Protein AF-A0A6P6Y436-F1 (afdb_monomer_lite)

Organism: Dermatophagoides pteronyssinus (NCBI:txid6956)

Secondary structure (DSSP, 8-state):
-----S---S-SS-HHHHHHHHHHHHHHS-STTS--GGGT----EEEEEEEETTEEEEEEEEEE-EEE--TTS---TT---EEEHHHHHHHHHHHHHHHHHHHHHHHHSS-TTHIIIIITT-EEEEEESSPPTTSS-S-------S--S-PPPPPBPP-SSS---SBPHHHHHHHHHHH-SS-HHHHHHH-S----SEEEEES--STTGGG-HHHHHHHHHHHHSTTS-THHHHHHHHHHHHHHT-EEEPPP-

InterPro domains:
  IPR002466 Adenosine deaminase/editase [PF02137] (61-158)
  IPR002466 Adenosine deaminase/editase [PS50141] (61-253)

Structure (mmCIF, N/CA/C/O backbone):
data_AF-A0A6P6Y436-F1
#
_entry.id   AF-A0A6P6Y436-F1
#
loop_
_atom_site.group_PDB
_atom_site.id
_atom_site.type_symbol
_atom_site.label_atom_id
_atom_site.label_alt_id
_atom_site.label_comp_id
_atom_site.label_asym_id
_atom_site.label_entity_id
_atom_site.label_seq_id
_atom_site.pdbx_PDB_ins_code
_ato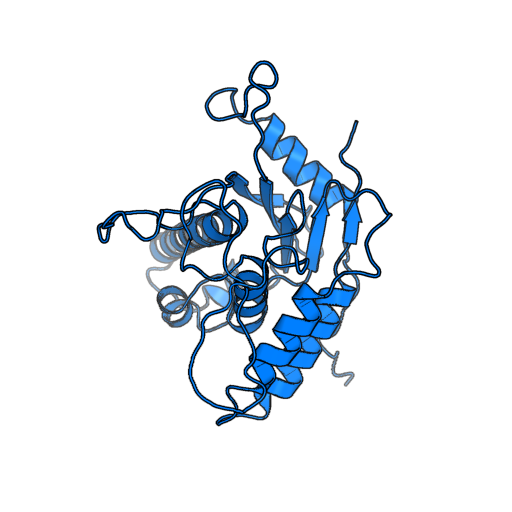m_site.Cartn_x
_atom_site.Cartn_y
_atom_site.Cartn_z
_atom_site.occupancy
_atom_site.B_iso_or_equiv
_atom_site.auth_seq_id
_atom_site.auth_comp_id
_atom_site.auth_asym_id
_atom_site.auth_atom_id
_atom_site.pdbx_PDB_model_num
ATOM 1 N N . MET A 1 1 ? -36.181 -1.340 5.877 1.00 31.38 1 MET A N 1
ATOM 2 C CA . MET A 1 1 ? -34.799 -1.101 6.335 1.00 31.38 1 MET A CA 1
ATOM 3 C C . MET A 1 1 ? -33.934 -1.317 5.116 1.00 31.38 1 MET A C 1
ATOM 5 O O . MET A 1 1 ? -34.008 -2.391 4.542 1.00 31.38 1 MET A O 1
ATOM 9 N N . VAL A 1 2 ? -33.319 -0.254 4.604 1.00 28.66 2 VAL A N 1
ATOM 10 C CA . VAL A 1 2 ? -32.557 -0.314 3.352 1.00 28.66 2 VAL A CA 1
ATOM 11 C C . VAL A 1 2 ? -31.197 -0.909 3.689 1.00 28.66 2 VAL A C 1
ATOM 13 O O . VAL A 1 2 ? -30.383 -0.253 4.335 1.00 28.66 2 VAL A O 1
ATOM 16 N N . ASP A 1 3 ? -31.000 -2.167 3.310 1.00 26.86 3 ASP A N 1
ATOM 17 C CA . ASP A 1 3 ? -29.687 -2.798 3.282 1.00 26.86 3 ASP A CA 1
ATOM 18 C C . ASP A 1 3 ? -28.845 -2.067 2.228 1.00 26.86 3 ASP A C 1
ATOM 20 O O . ASP A 1 3 ? -29.067 -2.202 1.025 1.00 26.86 3 ASP A O 1
ATOM 24 N N . ASN A 1 4 ? -27.918 -1.223 2.684 1.00 31.09 4 ASN A N 1
ATOM 25 C CA . ASN A 1 4 ? -26.936 -0.584 1.817 1.00 31.09 4 ASN A CA 1
ATOM 26 C C . ASN A 1 4 ? -25.892 -1.630 1.400 1.00 31.09 4 ASN A C 1
ATOM 28 O O . ASN A 1 4 ? -25.042 -2.033 2.194 1.00 31.09 4 ASN A O 1
ATOM 32 N N . ASP A 1 5 ? -25.987 -2.057 0.145 1.00 31.67 5 ASP A N 1
ATOM 33 C CA . ASP A 1 5 ? -24.991 -2.839 -0.587 1.00 31.67 5 ASP A CA 1
ATOM 34 C C . ASP A 1 5 ? -23.599 -2.157 -0.506 1.00 31.67 5 ASP A C 1
ATOM 36 O O . ASP A 1 5 ? -23.511 -0.950 -0.756 1.00 31.67 5 ASP A O 1
ATOM 40 N N . PRO A 1 6 ? -22.485 -2.848 -0.175 1.00 38.50 6 PRO A N 1
ATOM 41 C CA . PRO A 1 6 ? -21.158 -2.229 -0.039 1.00 38.50 6 PRO A CA 1
ATOM 42 C C . PRO A 1 6 ? -20.518 -1.777 -1.366 1.00 38.50 6 PRO A C 1
ATOM 44 O O . PRO A 1 6 ? -19.326 -1.471 -1.404 1.00 38.50 6 PRO A O 1
ATOM 47 N N . THR A 1 7 ? -21.267 -1.752 -2.469 1.00 39.78 7 THR A N 1
ATOM 48 C CA . THR A 1 7 ? -20.797 -1.422 -3.820 1.00 39.78 7 THR A CA 1
ATOM 49 C C . THR A 1 7 ? -20.715 0.082 -4.088 1.00 39.78 7 THR A C 1
ATOM 51 O O . THR A 1 7 ? -21.029 0.515 -5.201 1.00 39.78 7 THR A O 1
ATOM 54 N N . ASP A 1 8 ? -20.304 0.894 -3.110 1.00 42.44 8 ASP A N 1
ATOM 55 C CA . ASP A 1 8 ? -20.006 2.309 -3.363 1.00 42.44 8 ASP A CA 1
ATOM 56 C C . ASP A 1 8 ? -18.729 2.388 -4.220 1.00 42.44 8 ASP A C 1
ATOM 58 O O . ASP A 1 8 ? -17.598 2.412 -3.737 1.00 42.44 8 ASP A O 1
ATOM 62 N N . ASN A 1 9 ? -18.937 2.261 -5.531 1.00 49.97 9 ASN A N 1
ATOM 63 C CA . ASN A 1 9 ? -17.924 2.180 -6.579 1.00 49.97 9 ASN A CA 1
ATOM 64 C C . ASN A 1 9 ? -17.333 3.552 -6.927 1.00 49.97 9 ASN A C 1
ATOM 66 O O . ASN A 1 9 ? -16.450 3.618 -7.790 1.00 49.97 9 ASN A O 1
ATOM 70 N N . ASP A 1 10 ? -17.797 4.628 -6.289 1.00 55.62 10 ASP A N 1
ATOM 71 C CA . ASP A 1 10 ? -17.311 5.969 -6.566 1.00 55.62 10 ASP A CA 1
ATOM 72 C C . ASP A 1 10 ? -16.208 6.355 -5.582 1.00 55.62 10 ASP A C 1
ATOM 74 O O . ASP A 1 10 ? -16.367 6.337 -4.359 1.00 55.62 10 ASP A O 1
ATOM 78 N N . LEU A 1 11 ? -15.034 6.674 -6.129 1.00 60.38 11 LEU A N 1
ATOM 79 C CA . LEU A 1 11 ? -13.936 7.191 -5.328 1.00 60.38 11 LEU A CA 1
ATOM 80 C C . LEU A 1 11 ? -14.400 8.544 -4.779 1.00 60.38 11 LEU A C 1
ATOM 82 O O . LEU A 1 11 ? -14.438 9.529 -5.507 1.00 60.38 11 LEU A O 1
ATOM 86 N N . ARG A 1 12 ? -14.726 8.601 -3.484 1.00 68.69 12 ARG A N 1
ATOM 87 C CA . ARG A 1 12 ? -15.194 9.825 -2.798 1.00 68.69 12 ARG A CA 1
ATOM 88 C C . ARG A 1 12 ? -14.156 10.962 -2.759 1.00 68.69 12 ARG A C 1
ATOM 90 O O . ARG A 1 12 ? -14.383 11.982 -2.118 1.00 68.69 12 ARG A O 1
ATOM 97 N N . ILE A 1 13 ? -12.992 10.764 -3.375 1.00 72.31 13 ILE A N 1
ATOM 98 C CA . ILE A 1 13 ? -11.843 11.668 -3.378 1.00 72.31 13 ILE A CA 1
ATOM 99 C C . ILE A 1 13 ? -11.347 11.786 -4.810 1.00 72.31 13 ILE A C 1
ATOM 101 O O . ILE A 1 13 ? -11.237 10.787 -5.505 1.00 72.31 13 ILE A O 1
ATOM 105 N N . ASP A 1 14 ? -11.007 12.987 -5.253 1.00 75.31 14 ASP A N 1
ATOM 106 C CA . ASP A 1 14 ? -10.423 13.171 -6.579 1.00 75.31 14 ASP A CA 1
ATOM 107 C C . ASP A 1 14 ? -9.109 12.355 -6.714 1.00 75.31 14 ASP A C 1
ATOM 109 O O . ASP A 1 14 ? -8.202 12.505 -5.884 1.00 75.31 14 ASP A O 1
ATOM 113 N N . PRO A 1 15 ? -8.966 11.493 -7.741 1.00 77.88 15 PRO A N 1
ATOM 114 C CA . PRO A 1 15 ? -7.719 10.787 -8.038 1.00 77.88 15 PRO A CA 1
ATOM 115 C C . PRO A 1 15 ? -6.487 11.696 -8.096 1.00 77.88 15 PRO A C 1
ATOM 117 O O . PRO A 1 15 ? -5.408 11.284 -7.666 1.00 77.88 15 PRO A O 1
ATOM 120 N N . ASN A 1 16 ? -6.636 12.930 -8.587 1.00 74.81 16 ASN A N 1
ATOM 121 C CA . ASN A 1 16 ? -5.550 13.906 -8.664 1.00 74.81 16 ASN A CA 1
ATOM 122 C C . ASN A 1 16 ? -5.067 14.306 -7.269 1.00 74.81 16 ASN A C 1
ATOM 124 O O . ASN A 1 16 ? -3.867 14.438 -7.050 1.00 74.81 16 ASN A O 1
ATOM 128 N N . VAL A 1 17 ? -5.971 14.411 -6.290 1.00 82.19 17 VAL A N 1
ATOM 129 C CA . VAL A 1 17 ? -5.600 14.682 -4.893 1.00 82.19 17 VAL A CA 1
ATOM 130 C C . VAL A 1 17 ? -4.769 13.531 -4.326 1.00 82.19 17 VAL A C 1
ATOM 132 O O . VAL A 1 17 ? -3.756 13.770 -3.672 1.00 82.19 17 VAL A O 1
ATOM 135 N N . ILE A 1 18 ? -5.148 12.280 -4.607 1.00 83.62 18 ILE A N 1
ATOM 136 C CA . ILE A 1 18 ? -4.378 11.093 -4.196 1.00 83.62 18 ILE A CA 1
ATOM 137 C C . ILE A 1 18 ? -2.968 11.126 -4.801 1.00 83.62 18 ILE A C 1
ATOM 139 O O . ILE A 1 18 ? -1.981 10.915 -4.093 1.00 83.62 18 ILE A O 1
ATOM 143 N N . ALA A 1 19 ? -2.876 11.415 -6.099 1.00 82.00 19 ALA A N 1
ATOM 144 C CA . ALA A 1 19 ? -1.617 11.476 -6.828 1.00 82.00 19 ALA A CA 1
ATOM 145 C C . ALA A 1 19 ? -0.700 12.576 -6.289 1.00 82.00 19 ALA A C 1
ATOM 147 O O . ALA A 1 19 ? 0.438 12.291 -5.910 1.00 82.00 19 ALA A O 1
ATOM 148 N N . SER A 1 20 ? -1.213 13.805 -6.183 1.00 82.31 20 SER A N 1
ATOM 149 C CA . SER A 1 20 ? -0.481 14.957 -5.656 1.00 82.31 20 SER A CA 1
ATOM 150 C C . SER A 1 20 ? 0.006 14.697 -4.237 1.00 82.31 20 SER A C 1
ATOM 152 O O . SER A 1 20 ? 1.183 14.890 -3.959 1.00 82.31 20 SER A O 1
ATOM 154 N N . LEU A 1 21 ? -0.822 14.122 -3.356 1.00 90.56 21 LEU A N 1
ATOM 155 C CA . LEU A 1 21 ? -0.388 13.743 -2.008 1.00 90.56 21 LEU A CA 1
ATOM 156 C C . LEU A 1 21 ? 0.811 12.785 -2.016 1.00 90.56 21 LEU A C 1
ATOM 158 O O . LEU A 1 21 ? 1.731 12.941 -1.203 1.00 90.56 21 LEU A O 1
ATOM 162 N N . CYS A 1 22 ? 0.818 11.793 -2.909 1.00 91.25 22 CYS A N 1
ATOM 163 C CA . CYS A 1 22 ? 1.930 10.857 -3.047 1.00 91.25 22 CYS A CA 1
ATOM 164 C C . CYS A 1 22 ? 3.186 11.521 -3.630 1.00 91.25 22 CYS A C 1
ATOM 166 O O . CYS A 1 22 ? 4.273 11.321 -3.079 1.00 91.25 22 CYS A O 1
ATOM 168 N N . TYR A 1 23 ? 3.053 12.326 -4.688 1.00 88.38 23 TYR A N 1
ATOM 169 C CA . TYR A 1 23 ? 4.175 13.052 -5.289 1.00 88.38 23 TYR A CA 1
ATOM 170 C C . TYR A 1 23 ? 4.764 14.092 -4.333 1.00 88.38 23 TYR A C 1
ATOM 172 O O . TYR A 1 23 ? 5.976 14.119 -4.140 1.00 88.38 23 TYR A O 1
ATOM 180 N N . ASP A 1 24 ? 3.934 14.867 -3.642 1.00 91.75 24 ASP A N 1
ATOM 181 C CA . ASP A 1 24 ? 4.374 15.848 -2.652 1.00 91.75 24 ASP A CA 1
ATOM 182 C C . ASP A 1 24 ? 5.088 15.173 -1.480 1.00 91.75 24 ASP A C 1
ATOM 184 O O . ASP A 1 24 ? 6.139 15.632 -1.027 1.00 91.75 24 ASP A O 1
ATOM 188 N N . SER A 1 25 ? 4.554 14.043 -1.001 1.00 94.38 25 SER A N 1
ATOM 189 C CA . SER A 1 25 ? 5.205 13.250 0.048 1.00 94.38 25 SER A CA 1
ATOM 190 C C . SER A 1 25 ? 6.562 12.731 -0.407 1.00 94.38 25 SER A C 1
ATOM 192 O O . SER A 1 25 ? 7.519 12.789 0.362 1.00 94.38 25 SER A O 1
ATOM 194 N N . TYR A 1 26 ? 6.674 12.287 -1.660 1.00 92.31 26 TYR A N 1
ATOM 195 C CA . TYR A 1 26 ? 7.946 11.884 -2.248 1.00 92.31 26 TYR A CA 1
ATOM 196 C C . TYR A 1 26 ? 8.917 13.063 -2.380 1.00 92.31 26 TYR A C 1
ATOM 198 O O . TYR A 1 26 ? 10.094 12.944 -2.035 1.00 92.31 26 TYR A O 1
ATOM 206 N N . ASN A 1 27 ? 8.439 14.222 -2.827 1.00 89.81 27 ASN A N 1
ATOM 207 C CA . ASN A 1 27 ? 9.246 15.421 -3.036 1.00 89.81 27 ASN A CA 1
ATOM 208 C C . ASN A 1 27 ? 9.815 15.975 -1.727 1.00 89.81 27 ASN A C 1
ATOM 210 O O . ASN A 1 27 ? 10.980 16.370 -1.714 1.00 89.81 27 ASN A O 1
ATOM 214 N N . ARG A 1 28 ? 9.069 15.874 -0.620 1.00 92.00 28 ARG A N 1
ATOM 215 C CA . ARG A 1 28 ? 9.540 16.225 0.731 1.00 92.00 28 ARG A CA 1
ATOM 216 C C . ARG A 1 28 ? 10.676 15.341 1.258 1.00 92.00 28 ARG A C 1
ATOM 218 O O . ARG A 1 28 ? 11.389 15.765 2.163 1.00 92.00 28 ARG A O 1
ATOM 225 N N . LEU A 1 29 ? 10.870 14.132 0.720 1.00 88.56 29 LEU A N 1
ATOM 226 C CA . LEU A 1 29 ? 11.997 13.280 1.115 1.00 88.56 29 LEU A CA 1
ATOM 227 C C . LEU A 1 29 ? 13.334 13.898 0.681 1.00 88.56 29 LEU A C 1
ATOM 229 O O . LEU A 1 29 ? 13.434 14.540 -0.369 1.00 88.56 29 LEU A O 1
ATOM 233 N N . GLY A 1 30 ? 14.385 13.642 1.462 1.00 83.31 30 GLY A N 1
ATOM 234 C CA . GLY A 1 30 ? 15.749 14.052 1.130 1.00 83.31 30 GLY A CA 1
ATOM 235 C C . GLY A 1 30 ? 16.236 13.509 -0.222 1.00 83.31 30 GLY A C 1
ATOM 236 O O . GLY A 1 30 ? 15.631 12.627 -0.832 1.00 83.31 30 GLY A O 1
ATOM 237 N N . LYS A 1 31 ? 17.362 14.043 -0.707 1.00 76.75 31 LYS A N 1
ATOM 238 C CA . LYS A 1 31 ? 17.942 13.650 -2.006 1.00 76.75 31 LYS A CA 1
ATOM 239 C C . LYS A 1 31 ? 18.527 12.230 -2.006 1.00 76.75 31 LYS A C 1
ATOM 241 O O . LYS A 1 31 ? 18.663 11.629 -3.068 1.00 76.75 31 LYS A O 1
ATOM 246 N N . SER A 1 32 ? 18.873 11.694 -0.837 1.00 74.06 32 SER A N 1
ATOM 247 C CA . SER A 1 32 ? 19.453 10.357 -0.696 1.00 74.06 32 SER A CA 1
ATOM 248 C C . SER A 1 32 ? 18.463 9.277 -1.137 1.00 74.06 32 SER A C 1
ATOM 250 O O . SER A 1 32 ? 17.369 9.174 -0.591 1.00 74.06 32 SER A O 1
ATOM 252 N N . GLY A 1 33 ? 18.851 8.467 -2.125 1.00 67.19 33 GLY A N 1
ATOM 253 C CA . GLY A 1 33 ? 18.025 7.372 -2.648 1.00 67.19 33 GLY A CA 1
ATOM 254 C C . GLY A 1 33 ? 17.016 7.770 -3.733 1.00 67.19 33 GLY A C 1
ATOM 255 O O . GLY A 1 33 ? 16.298 6.902 -4.226 1.00 67.19 33 GLY A O 1
ATOM 256 N N . LYS A 1 34 ? 16.967 9.047 -4.144 1.00 84.88 34 LYS A N 1
ATOM 257 C CA . LYS A 1 34 ? 16.219 9.474 -5.338 1.00 84.88 34 LYS A CA 1
ATOM 258 C C . LYS A 1 34 ? 17.041 9.208 -6.607 1.00 84.88 34 LYS A C 1
ATOM 260 O O . LYS A 1 34 ? 18.267 9.325 -6.554 1.00 84.88 34 LYS A O 1
ATOM 265 N N . PRO A 1 35 ? 16.398 8.863 -7.737 1.00 83.94 35 PRO A N 1
ATOM 266 C CA . PRO A 1 35 ? 17.108 8.644 -8.989 1.00 83.94 35 PRO A CA 1
ATOM 267 C C . PRO A 1 35 ? 17.818 9.925 -9.431 1.00 83.94 35 PRO A C 1
ATOM 269 O O . PRO A 1 35 ? 17.277 11.023 -9.295 1.00 83.94 35 PRO A O 1
ATOM 272 N N . ASN A 1 36 ? 19.026 9.787 -9.969 1.00 82.75 36 ASN A N 1
ATOM 273 C CA . ASN A 1 36 ? 19.779 10.889 -10.545 1.00 82.75 36 ASN A CA 1
ATOM 274 C C . ASN A 1 36 ? 19.369 11.122 -12.014 1.00 82.75 36 ASN A C 1
ATOM 276 O O . ASN A 1 36 ? 19.726 10.310 -12.877 1.00 82.75 36 ASN A O 1
ATOM 280 N N . PRO A 1 37 ? 18.725 12.260 -12.346 1.00 79.50 37 PRO A N 1
ATOM 281 C CA . PRO A 1 37 ? 18.305 12.544 -13.718 1.00 79.50 37 PRO A CA 1
ATOM 282 C C . PRO A 1 37 ? 19.485 12.627 -14.694 1.00 79.50 37 PRO A C 1
ATOM 284 O O . PRO A 1 37 ? 19.372 12.215 -15.843 1.00 79.50 37 PRO A O 1
ATOM 287 N N . ARG A 1 38 ? 20.663 13.074 -14.229 1.00 83.94 38 ARG A N 1
ATOM 288 C CA . ARG A 1 38 ? 21.879 13.165 -15.061 1.00 83.94 38 ARG A CA 1
ATOM 289 C C . ARG A 1 38 ? 22.425 11.797 -15.467 1.00 83.94 38 ARG A C 1
ATOM 291 O O . ARG A 1 38 ? 23.184 11.710 -16.423 1.00 83.94 38 ARG A O 1
ATOM 298 N N . LYS A 1 39 ? 22.065 10.740 -14.733 1.00 84.38 39 LYS A N 1
ATOM 299 C CA . LYS A 1 39 ? 22.431 9.349 -15.036 1.00 84.38 39 LYS A CA 1
ATOM 300 C C . LYS A 1 39 ? 21.304 8.584 -15.733 1.00 84.38 39 LYS A C 1
ATOM 302 O O . LYS A 1 39 ? 21.425 7.376 -15.917 1.00 84.38 39 LYS A O 1
ATOM 307 N N . ASN A 1 40 ? 20.222 9.274 -16.110 1.00 80.00 40 ASN A N 1
ATOM 308 C CA . ASN A 1 40 ? 19.017 8.669 -16.674 1.00 80.00 40 ASN A CA 1
ATOM 309 C C . ASN A 1 40 ? 18.451 7.540 -15.786 1.00 80.00 40 ASN A C 1
ATOM 311 O O . ASN A 1 40 ? 17.982 6.503 -16.260 1.00 80.00 40 ASN A O 1
ATOM 315 N N . GLU A 1 41 ? 18.568 7.716 -14.468 1.00 83.94 41 GLU A N 1
ATOM 316 C CA . GLU A 1 41 ? 17.979 6.810 -13.493 1.00 83.94 41 GLU A CA 1
ATOM 317 C C . GLU A 1 41 ? 16.491 7.124 -13.344 1.00 83.94 41 GLU A C 1
ATOM 319 O O . GLU A 1 41 ? 16.064 8.274 -13.434 1.00 83.94 41 GLU A O 1
ATOM 324 N N . TYR A 1 42 ? 15.698 6.096 -13.067 1.00 84.06 42 TYR A N 1
ATOM 325 C CA . TYR A 1 42 ? 14.271 6.233 -12.823 1.00 84.06 42 TYR A CA 1
ATOM 326 C C . TYR A 1 42 ? 13.844 5.299 -11.696 1.00 84.06 42 TYR A C 1
ATOM 328 O O . TYR A 1 42 ? 14.492 4.288 -11.407 1.00 84.06 42 TYR A O 1
ATOM 336 N N . THR A 1 43 ? 12.723 5.630 -11.067 1.00 89.38 43 THR A N 1
ATOM 337 C CA . THR A 1 43 ? 12.085 4.773 -10.075 1.00 89.38 43 THR A CA 1
ATOM 338 C C . THR A 1 43 ? 10.575 4.797 -10.251 1.00 89.38 43 THR A C 1
ATOM 340 O O . THR A 1 43 ? 10.034 5.626 -10.976 1.00 89.38 43 THR A O 1
ATOM 343 N N . VAL A 1 44 ? 9.906 3.870 -9.583 1.00 89.69 44 VAL A N 1
ATOM 344 C CA . VAL A 1 44 ? 8.450 3.837 -9.467 1.00 89.69 44 VAL A CA 1
ATOM 345 C C . VAL A 1 44 ? 8.098 4.220 -8.055 1.00 89.69 44 VAL A C 1
ATOM 347 O O . VAL A 1 44 ? 8.777 3.776 -7.134 1.00 89.69 44 VAL A O 1
ATOM 350 N N . ILE A 1 45 ? 7.041 5.002 -7.888 1.00 91.62 45 ILE A N 1
ATOM 351 C CA . ILE A 1 45 ? 6.475 5.331 -6.587 1.00 91.62 45 ILE A CA 1
ATOM 352 C C . ILE A 1 45 ? 5.223 4.483 -6.404 1.00 91.62 45 ILE A C 1
ATOM 354 O O . ILE A 1 45 ? 4.378 4.417 -7.295 1.00 91.62 45 ILE A O 1
ATOM 358 N N . ALA A 1 46 ? 5.094 3.851 -5.244 1.00 95.62 46 ALA A N 1
ATOM 359 C CA . ALA A 1 46 ? 3.836 3.285 -4.788 1.00 95.62 46 ALA A CA 1
ATOM 360 C C . ALA A 1 46 ? 3.474 3.929 -3.451 1.00 95.62 46 ALA A C 1
ATOM 362 O O . ALA A 1 46 ? 4.330 4.057 -2.570 1.00 95.62 46 ALA A O 1
ATOM 363 N N . GLY A 1 47 ? 2.218 4.340 -3.313 1.00 97.25 47 GLY A N 1
ATOM 364 C CA . GLY A 1 47 ? 1.684 4.990 -2.124 1.00 97.25 47 GLY A CA 1
ATOM 365 C C . GLY A 1 47 ? 0.400 4.320 -1.658 1.00 97.25 47 GLY A C 1
ATOM 366 O O . GLY A 1 47 ? -0.378 3.823 -2.469 1.00 97.25 47 GLY A O 1
ATOM 367 N N . LEU A 1 48 ? 0.174 4.296 -0.349 1.00 97.69 48 LEU A N 1
ATOM 368 C CA . LEU A 1 48 ? -1.102 3.900 0.233 1.00 97.69 48 LEU A CA 1
ATOM 369 C C . LEU A 1 48 ? -1.692 5.119 0.929 1.00 97.69 48 LEU A C 1
ATOM 371 O O . LEU A 1 48 ? -1.101 5.634 1.881 1.00 97.69 48 LEU A O 1
ATOM 375 N N . VAL A 1 49 ? -2.831 5.585 0.429 1.00 95.81 49 VAL A N 1
ATOM 376 C CA . VAL A 1 49 ? -3.534 6.747 0.970 1.00 95.81 49 VAL A CA 1
ATOM 377 C C . VAL A 1 49 ? -4.725 6.271 1.773 1.00 95.81 49 VAL A C 1
ATOM 379 O O . VAL A 1 49 ? -5.590 5.572 1.254 1.00 95.81 49 VAL A O 1
ATOM 382 N N . GLU A 1 50 ? -4.751 6.637 3.046 1.00 95.25 50 GLU A N 1
ATOM 383 C CA . GLU A 1 50 ? -5.885 6.409 3.925 1.00 95.25 50 GLU A CA 1
ATOM 384 C C . GLU A 1 50 ? -6.850 7.589 3.848 1.00 95.25 50 GLU A C 1
ATOM 386 O O . GLU A 1 50 ? -6.424 8.745 3.864 1.00 95.25 50 GLU A O 1
ATOM 391 N N . TYR A 1 51 ? -8.145 7.297 3.837 1.00 91.62 51 TYR A N 1
ATOM 392 C CA . TYR A 1 51 ? -9.193 8.296 3.955 1.00 91.62 51 TYR A CA 1
ATOM 393 C C . TYR A 1 51 ? -10.378 7.809 4.789 1.00 91.62 51 TYR A C 1
ATOM 395 O O . TYR A 1 51 ? -10.565 6.610 5.005 1.00 91.62 51 TYR A O 1
ATOM 403 N N . ARG A 1 52 ? -11.169 8.767 5.282 1.00 90.50 52 ARG A N 1
ATOM 404 C CA . ARG A 1 52 ? -12.401 8.560 6.057 1.00 90.50 52 ARG A CA 1
ATOM 405 C C . ARG A 1 52 ? -13.390 9.675 5.718 1.00 90.50 52 ARG A C 1
ATOM 407 O O . ARG A 1 52 ? -12.969 10.739 5.281 1.00 90.50 52 ARG A O 1
ATOM 414 N N . GLU A 1 53 ? -14.677 9.475 5.989 1.00 79.56 53 GLU A N 1
ATOM 415 C CA . GLU A 1 53 ? -15.743 10.427 5.613 1.00 79.56 53 GLU A CA 1
ATOM 416 C C . GLU A 1 53 ? -15.545 11.863 6.123 1.00 79.56 53 GLU A C 1
ATOM 418 O O . GLU A 1 53 ? -15.990 12.807 5.482 1.00 79.56 53 GLU A O 1
ATOM 423 N N . LYS A 1 54 ? -14.890 12.042 7.276 1.00 80.12 54 LYS A N 1
ATOM 424 C CA . LYS A 1 54 ? -14.761 13.344 7.957 1.00 80.12 54 LYS A CA 1
ATOM 425 C C . LYS A 1 54 ? -13.316 13.812 8.124 1.00 80.12 54 LYS A C 1
ATOM 427 O O . LYS A 1 54 ? -13.052 14.697 8.932 1.00 80.12 54 LYS A O 1
ATOM 432 N N . THR A 1 55 ? -12.364 13.194 7.428 1.00 85.44 55 THR A N 1
ATOM 433 C CA . THR A 1 55 ? -10.938 13.518 7.579 1.00 85.44 55 THR A CA 1
ATOM 434 C C . THR A 1 55 ? -10.278 13.686 6.227 1.00 85.44 55 THR A C 1
ATOM 436 O O . THR A 1 55 ? -10.580 12.935 5.299 1.00 85.44 55 THR A O 1
ATOM 439 N N . SER A 1 56 ? -9.321 14.607 6.136 1.00 89.12 56 SER A N 1
ATOM 440 C CA . SER A 1 56 ? -8.501 14.737 4.937 1.00 89.12 56 SER A CA 1
ATOM 441 C C . SER A 1 56 ? -7.739 13.433 4.641 1.00 89.12 56 SER A C 1
ATOM 443 O O . SER A 1 56 ? -7.296 12.747 5.573 1.00 89.12 56 SER A O 1
ATOM 445 N N . PRO A 1 57 ? -7.593 13.063 3.356 1.00 93.50 57 PRO A N 1
ATOM 446 C CA . PRO A 1 57 ? -6.776 11.924 2.963 1.00 93.50 57 PRO A CA 1
ATOM 447 C C . PRO A 1 57 ? -5.316 12.122 3.378 1.00 93.50 57 PRO A C 1
ATOM 449 O O . PRO A 1 57 ? -4.783 13.230 3.319 1.00 93.50 57 PRO A O 1
ATOM 452 N N . LYS A 1 58 ? -4.650 11.032 3.765 1.00 95.25 58 LYS A N 1
ATOM 453 C CA . LYS A 1 58 ? -3.240 11.047 4.173 1.00 95.25 58 LYS A CA 1
ATOM 454 C C . LYS A 1 58 ? -2.469 9.864 3.606 1.00 95.25 58 LYS A C 1
ATOM 456 O O . LYS A 1 58 ? -2.966 8.741 3.572 1.00 95.25 58 LYS A O 1
ATOM 461 N N . VAL A 1 59 ? -1.221 10.095 3.210 1.00 97.56 59 VAL A N 1
ATOM 462 C CA . VAL A 1 59 ? -0.308 9.016 2.810 1.00 97.56 59 VAL A CA 1
ATOM 463 C C . VAL A 1 59 ? 0.170 8.294 4.071 1.00 97.56 59 VAL A C 1
ATOM 465 O O . VAL A 1 59 ? 0.853 8.897 4.893 1.00 97.56 59 VAL A O 1
ATOM 468 N N . VAL A 1 60 ? -0.186 7.017 4.234 1.00 97.25 60 VAL A N 1
ATOM 469 C CA . VAL A 1 60 ? 0.270 6.193 5.375 1.00 97.25 60 VAL A CA 1
ATOM 470 C C . VAL A 1 60 ? 1.524 5.395 5.049 1.00 97.25 60 VAL A C 1
ATOM 472 O O . VAL A 1 60 ? 2.329 5.109 5.930 1.00 97.25 60 VAL A O 1
ATOM 475 N N . CYS A 1 61 ? 1.719 5.041 3.780 1.00 98.00 61 CYS A N 1
ATOM 476 C CA . CYS A 1 61 ? 2.921 4.359 3.319 1.00 98.00 61 CYS A CA 1
ATOM 477 C C . CYS A 1 61 ? 3.340 4.920 1.964 1.00 98.00 61 CYS A C 1
ATOM 479 O O . CYS A 1 61 ? 2.497 5.160 1.100 1.00 98.00 61 CYS A O 1
ATOM 481 N N . LEU A 1 62 ? 4.646 5.076 1.768 1.00 96.81 62 LEU A N 1
ATOM 482 C CA . LEU A 1 62 ? 5.242 5.506 0.511 1.00 96.81 62 LEU A CA 1
ATOM 483 C C . LEU A 1 62 ? 6.519 4.708 0.276 1.00 96.81 62 LEU A C 1
ATOM 485 O O . LEU A 1 62 ? 7.345 4.567 1.174 1.00 96.81 62 LEU A O 1
ATOM 489 N N . THR A 1 63 ? 6.680 4.170 -0.925 1.00 96.56 63 THR A N 1
ATOM 490 C CA . THR A 1 63 ? 7.835 3.340 -1.276 1.00 96.56 63 THR A CA 1
ATOM 491 C C . THR A 1 63 ? 8.259 3.593 -2.707 1.00 96.56 63 THR A C 1
ATOM 493 O O . THR A 1 63 ? 7.460 4.047 -3.528 1.00 96.56 63 THR A O 1
ATOM 496 N N . THR A 1 64 ? 9.516 3.272 -3.006 1.00 94.19 64 THR A N 1
ATOM 497 C CA . THR A 1 64 ? 10.007 3.274 -4.379 1.00 94.19 64 THR A CA 1
ATOM 498 C C . THR A 1 64 ? 10.771 2.006 -4.709 1.00 94.19 64 THR A C 1
ATOM 500 O O . THR A 1 64 ? 11.301 1.356 -3.809 1.00 94.19 64 THR A O 1
ATOM 503 N N . GLY A 1 65 ? 10.823 1.646 -5.990 1.00 90.88 65 GLY A N 1
ATOM 504 C CA . GLY A 1 65 ? 11.656 0.536 -6.436 1.00 90.88 65 GLY A CA 1
ATOM 505 C C . GLY A 1 65 ? 11.219 -0.117 -7.742 1.00 90.88 65 GLY A C 1
ATOM 506 O O . GLY A 1 65 ? 10.054 -0.074 -8.134 1.00 90.88 65 GLY A O 1
ATOM 507 N N . THR A 1 66 ? 12.185 -0.728 -8.428 1.00 87.69 66 THR A N 1
ATOM 508 C CA . THR A 1 66 ? 12.031 -1.278 -9.790 1.00 87.69 66 THR A CA 1
ATOM 509 C C . THR A 1 66 ? 12.756 -2.606 -10.004 1.00 87.69 66 THR A C 1
ATOM 511 O O . THR A 1 66 ? 12.860 -3.076 -11.137 1.00 87.69 66 THR A O 1
ATOM 514 N N . LYS A 1 67 ? 13.310 -3.209 -8.944 1.00 85.69 67 LYS A N 1
ATOM 515 C CA . LYS A 1 67 ? 14.182 -4.389 -9.046 1.00 85.69 67 LYS A CA 1
ATOM 516 C C . LYS A 1 67 ? 13.638 -5.578 -8.263 1.00 85.69 67 LYS A C 1
ATOM 518 O O . LYS A 1 67 ? 12.966 -5.419 -7.252 1.00 85.69 67 LYS A O 1
ATOM 523 N N . CYS A 1 68 ? 13.972 -6.781 -8.708 1.00 83.25 68 CYS A N 1
ATOM 524 C CA . CYS A 1 68 ? 13.806 -8.010 -7.941 1.00 83.25 68 CYS A CA 1
ATOM 525 C C . CYS A 1 68 ? 15.106 -8.810 -7.985 1.00 83.25 68 CYS A C 1
ATOM 527 O O . CYS A 1 68 ? 15.942 -8.599 -8.864 1.00 83.25 68 CYS A O 1
ATOM 529 N N . PHE A 1 69 ? 15.261 -9.721 -7.031 1.00 80.50 69 PHE A N 1
ATOM 530 C CA . PHE A 1 69 ? 16.402 -10.621 -6.975 1.00 80.50 69 PHE A CA 1
ATOM 531 C C . PHE A 1 69 ? 16.403 -11.573 -8.190 1.00 80.50 69 PHE A C 1
ATOM 533 O O . PHE A 1 69 ? 15.333 -12.100 -8.533 1.00 80.50 69 PHE A O 1
ATOM 540 N N . PRO A 1 70 ? 17.559 -11.815 -8.834 1.00 77.19 70 PRO A N 1
ATOM 541 C CA . PRO A 1 70 ? 17.666 -12.756 -9.950 1.00 77.19 70 PRO A CA 1
ATOM 542 C C . PRO A 1 70 ? 17.424 -14.208 -9.514 1.00 77.19 70 PRO A C 1
ATOM 544 O O . PRO A 1 70 ? 17.601 -14.548 -8.345 1.00 77.19 70 PRO A O 1
ATOM 547 N N . ASN A 1 71 ? 17.051 -15.087 -10.452 1.00 73.38 71 ASN A N 1
ATOM 548 C CA . ASN A 1 71 ? 16.824 -16.509 -10.156 1.00 73.38 71 ASN A CA 1
ATOM 549 C C . ASN A 1 71 ? 18.091 -17.255 -9.708 1.00 73.38 71 ASN A C 1
ATOM 551 O O . ASN A 1 71 ? 17.997 -18.184 -8.912 1.00 73.38 71 ASN A O 1
ATOM 555 N N . ASN A 1 72 ? 19.251 -16.868 -10.238 1.00 74.38 72 ASN A N 1
ATOM 556 C CA . ASN A 1 72 ? 20.495 -17.622 -10.080 1.00 74.38 72 ASN A CA 1
ATOM 557 C C . ASN A 1 72 ? 21.306 -17.201 -8.849 1.00 74.38 72 ASN A C 1
ATOM 559 O O . ASN A 1 72 ? 22.395 -17.721 -8.621 1.00 74.38 72 ASN A O 1
ATOM 563 N N . VAL A 1 73 ? 20.785 -16.267 -8.050 1.00 76.38 73 VAL A N 1
ATOM 564 C CA . VAL A 1 73 ? 21.445 -15.817 -6.826 1.00 76.38 73 VAL A CA 1
ATOM 565 C C . VAL A 1 73 ? 20.717 -16.436 -5.630 1.00 76.38 73 VAL A C 1
ATOM 567 O O . VAL A 1 73 ? 19.523 -16.167 -5.445 1.00 76.38 73 VAL A O 1
ATOM 570 N N . PRO A 1 74 ? 21.392 -17.266 -4.813 1.00 78.38 74 PRO A N 1
ATOM 571 C CA . PRO A 1 74 ? 20.801 -17.770 -3.585 1.00 78.38 74 PRO A CA 1
ATOM 572 C C . PRO A 1 74 ? 20.520 -16.588 -2.658 1.00 78.38 74 PRO A C 1
ATOM 574 O O . PRO A 1 74 ? 21.387 -15.746 -2.433 1.00 78.38 74 PRO A O 1
ATOM 577 N N . TYR A 1 75 ? 19.303 -16.528 -2.130 1.00 78.38 75 TYR A N 1
ATOM 578 C CA . TYR A 1 75 ? 18.904 -15.520 -1.157 1.00 78.38 75 TYR A CA 1
ATOM 579 C C . TYR A 1 75 ? 18.666 -16.175 0.204 1.00 78.38 75 TYR A C 1
ATOM 581 O O . TYR A 1 75 ? 18.219 -17.322 0.298 1.00 78.38 75 TYR A O 1
ATOM 589 N N . ARG A 1 76 ? 18.975 -15.439 1.265 1.00 84.38 76 ARG A N 1
ATOM 590 C CA . ARG A 1 76 ? 18.768 -15.819 2.662 1.00 84.38 76 ARG A CA 1
ATOM 591 C C . ARG A 1 76 ? 17.352 -15.486 3.106 1.00 84.38 76 ARG A C 1
ATOM 593 O O . ARG A 1 76 ? 16.616 -14.763 2.437 1.00 84.38 76 ARG A O 1
ATOM 600 N N . HIS A 1 77 ? 16.962 -16.006 4.265 1.00 79.06 77 HIS A N 1
ATOM 601 C CA . HIS A 1 77 ? 15.647 -15.717 4.832 1.00 79.06 77 HIS A CA 1
ATOM 602 C C . HIS A 1 77 ? 15.433 -14.213 5.087 1.00 79.06 77 HIS A C 1
ATOM 604 O O . HIS A 1 77 ? 14.322 -13.719 4.898 1.00 79.06 77 HIS A O 1
ATOM 610 N N . GLU A 1 78 ? 16.488 -13.484 5.466 1.00 86.00 78 GLU A N 1
ATOM 611 C CA . GLU A 1 78 ? 16.438 -12.035 5.696 1.00 86.00 78 GLU A CA 1
ATOM 612 C C . GLU A 1 78 ? 16.336 -11.173 4.422 1.00 86.00 78 GLU A C 1
ATOM 614 O O . GLU A 1 78 ? 16.002 -9.989 4.514 1.00 86.00 78 GLU A O 1
ATOM 619 N N . ASP A 1 79 ? 16.562 -11.737 3.233 1.00 87.25 79 ASP A N 1
ATOM 620 C CA . ASP A 1 79 ? 16.655 -10.947 2.007 1.00 87.25 79 ASP A CA 1
ATOM 621 C C . ASP A 1 79 ? 15.289 -10.475 1.489 1.00 87.25 79 ASP A C 1
ATOM 623 O O . ASP A 1 79 ? 14.295 -11.211 1.406 1.00 87.25 79 ASP A O 1
ATOM 627 N N . ILE A 1 80 ? 15.245 -9.220 1.034 1.00 87.56 80 ILE A N 1
ATOM 628 C CA . ILE A 1 80 ? 14.087 -8.688 0.317 1.00 87.56 80 ILE A CA 1
ATOM 629 C C . ILE A 1 80 ? 14.204 -9.073 -1.155 1.00 87.56 80 ILE A C 1
ATOM 631 O O . ILE A 1 80 ? 14.852 -8.417 -1.962 1.00 87.56 80 ILE A O 1
ATOM 635 N N . VAL A 1 81 ? 13.518 -10.155 -1.511 1.00 86.88 81 VAL A N 1
ATOM 636 C CA . VAL A 1 81 ? 13.602 -10.737 -2.858 1.00 86.88 81 VAL A CA 1
ATOM 637 C C . VAL A 1 81 ? 12.896 -9.890 -3.928 1.00 86.88 81 VAL A C 1
ATOM 639 O O . VAL A 1 81 ? 13.147 -10.024 -5.123 1.00 86.88 81 VAL A O 1
ATOM 642 N N . ASP A 1 82 ? 11.956 -9.041 -3.523 1.00 89.19 82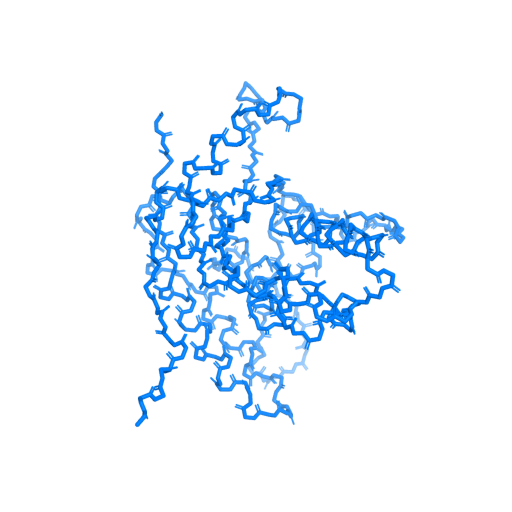 ASP A N 1
ATOM 643 C CA . ASP A 1 82 ? 11.136 -8.251 -4.432 1.00 89.19 82 ASP A CA 1
ATOM 644 C C . ASP A 1 82 ? 11.073 -6.797 -3.976 1.00 89.19 82 ASP A C 1
ATOM 646 O O . ASP A 1 82 ? 10.325 -6.461 -3.056 1.00 89.19 82 ASP A O 1
ATOM 650 N N . CYS A 1 83 ? 11.870 -5.971 -4.645 1.00 91.38 83 CYS A N 1
ATOM 651 C CA . CYS A 1 83 ? 12.052 -4.552 -4.374 1.00 91.38 83 CYS A CA 1
ATOM 652 C C . CYS A 1 83 ? 11.346 -3.685 -5.424 1.00 91.38 83 CYS A C 1
ATOM 654 O O . CYS A 1 83 ? 11.794 -2.582 -5.730 1.00 91.38 83 CYS A O 1
ATOM 656 N N . HIS A 1 84 ? 10.268 -4.183 -6.029 1.00 92.19 84 HIS A N 1
ATOM 657 C CA . HIS A 1 84 ? 9.327 -3.310 -6.719 1.00 92.19 84 HIS A CA 1
ATOM 658 C C . HIS A 1 84 ? 8.583 -2.448 -5.692 1.00 92.19 84 HIS A C 1
ATOM 660 O O . HIS A 1 84 ? 8.348 -2.889 -4.562 1.00 92.19 84 HIS A O 1
ATOM 666 N N . ALA A 1 85 ? 8.197 -1.236 -6.087 1.00 94.19 85 ALA A N 1
ATOM 667 C CA . ALA A 1 85 ? 7.514 -0.306 -5.198 1.00 94.19 85 ALA A CA 1
ATOM 668 C C . ALA A 1 85 ? 6.245 -0.926 -4.581 1.00 94.19 85 ALA A C 1
ATOM 670 O O . ALA A 1 85 ? 6.055 -0.872 -3.376 1.00 94.19 85 ALA A O 1
ATOM 671 N N . GLU A 1 86 ? 5.406 -1.616 -5.354 1.00 94.62 86 GLU A N 1
ATOM 672 C CA . GLU A 1 86 ? 4.121 -2.134 -4.863 1.00 94.62 86 GLU A CA 1
ATOM 673 C C . GLU A 1 86 ? 4.291 -3.261 -3.813 1.00 94.62 86 GLU A C 1
ATOM 675 O O . GLU A 1 86 ? 3.643 -3.228 -2.764 1.00 94.62 86 GLU A O 1
ATOM 680 N N . PRO A 1 87 ? 5.174 -4.264 -4.010 1.00 95.38 87 PRO A N 1
ATOM 681 C CA . PRO A 1 87 ? 5.518 -5.240 -2.973 1.00 95.38 87 PRO A CA 1
ATOM 682 C C . PRO A 1 87 ? 6.175 -4.630 -1.732 1.00 95.38 87 PRO A C 1
ATOM 684 O O . PRO A 1 87 ? 5.867 -5.071 -0.621 1.00 95.38 87 PRO A O 1
ATOM 687 N N . LEU A 1 88 ? 7.049 -3.631 -1.899 1.00 96.69 88 LEU A N 1
ATOM 688 C CA . LEU A 1 88 ? 7.636 -2.902 -0.774 1.00 96.69 88 LEU A CA 1
ATOM 689 C C . LEU A 1 88 ? 6.565 -2.139 0.005 1.00 96.69 88 LEU A C 1
ATOM 691 O O . LEU A 1 88 ? 6.572 -2.198 1.232 1.00 96.69 88 LEU A O 1
ATOM 695 N N . LEU A 1 89 ? 5.602 -1.518 -0.679 1.00 97.94 89 LEU A N 1
ATOM 696 C CA . LEU A 1 89 ? 4.484 -0.814 -0.057 1.00 97.94 89 LEU A CA 1
ATOM 697 C C . LEU A 1 89 ? 3.696 -1.731 0.872 1.00 97.94 89 LEU A C 1
ATOM 699 O O . LEU A 1 89 ? 3.416 -1.367 2.010 1.00 97.94 89 LEU A O 1
ATOM 703 N N . LYS A 1 90 ? 3.395 -2.956 0.428 1.00 97.06 90 LYS A N 1
ATOM 704 C CA . LYS A 1 90 ? 2.735 -3.939 1.291 1.00 97.06 90 LYS A CA 1
ATOM 705 C C . LYS A 1 90 ? 3.584 -4.275 2.521 1.00 97.06 90 LYS A C 1
ATOM 707 O O . LYS A 1 90 ? 3.037 -4.429 3.608 1.00 97.06 90 LYS A O 1
ATOM 712 N N . ARG A 1 91 ? 4.908 -4.419 2.374 1.00 97.06 91 ARG A N 1
ATOM 713 C CA . ARG A 1 91 ? 5.805 -4.676 3.518 1.00 97.06 91 ARG A CA 1
ATOM 714 C C . ARG A 1 91 ? 5.804 -3.496 4.491 1.00 97.06 91 ARG A C 1
ATOM 716 O O . ARG A 1 91 ? 5.645 -3.732 5.682 1.00 97.06 91 ARG A O 1
ATOM 723 N N . ALA A 1 92 ? 5.896 -2.268 3.983 1.00 97.88 92 ALA A N 1
ATOM 724 C CA . ALA A 1 92 ? 5.806 -1.048 4.781 1.00 97.88 92 ALA A CA 1
ATOM 725 C C . ALA A 1 92 ? 4.464 -0.960 5.523 1.00 97.88 92 ALA A C 1
ATOM 727 O O . ALA A 1 92 ? 4.443 -0.706 6.722 1.00 97.88 92 ALA A O 1
ATOM 728 N N . PHE A 1 93 ? 3.355 -1.289 4.855 1.00 98.25 93 PHE A N 1
ATOM 729 C CA . PHE A 1 93 ? 2.036 -1.297 5.484 1.00 98.25 93 PHE A CA 1
ATOM 730 C C . PHE A 1 93 ? 1.914 -2.328 6.608 1.00 98.25 93 PHE A C 1
ATOM 732 O O . PHE A 1 93 ? 1.263 -2.074 7.613 1.00 98.25 93 PHE A O 1
ATOM 739 N N . LYS A 1 94 ? 2.579 -3.482 6.495 1.00 97.94 94 LYS A N 1
ATOM 740 C CA . LYS A 1 94 ? 2.642 -4.433 7.612 1.00 97.94 94 LYS A CA 1
ATOM 741 C C . LYS A 1 94 ? 3.392 -3.862 8.814 1.00 97.94 94 LYS A C 1
ATOM 743 O O . LYS A 1 94 ? 2.958 -4.115 9.930 1.00 97.94 94 LYS A O 1
ATOM 748 N N . CYS A 1 95 ? 4.481 -3.123 8.600 1.00 97.94 95 CYS A N 1
ATOM 749 C CA . CYS A 1 95 ? 5.179 -2.435 9.690 1.00 97.94 95 CYS A CA 1
ATOM 750 C C . CYS A 1 95 ? 4.268 -1.387 10.339 1.00 97.94 95 CYS A C 1
ATOM 752 O O . CYS A 1 95 ? 4.105 -1.414 11.551 1.00 97.94 95 CYS A O 1
ATOM 754 N N . TYR A 1 96 ? 3.579 -0.577 9.530 1.00 97.94 96 TYR A N 1
ATOM 755 C CA . TYR A 1 96 ? 2.591 0.397 10.002 1.00 97.94 96 TYR A CA 1
ATOM 756 C C . TYR A 1 96 ? 1.489 -0.247 10.864 1.00 97.94 96 TYR A C 1
ATOM 758 O O . TYR A 1 96 ? 1.163 0.245 11.938 1.00 97.94 96 TYR A O 1
ATOM 766 N N . LEU A 1 97 ? 0.947 -1.395 10.440 1.00 97.94 97 LEU A N 1
ATOM 767 C CA . LEU A 1 97 ? -0.037 -2.133 11.239 1.00 97.94 97 LEU A CA 1
ATOM 768 C C . LEU A 1 97 ? 0.547 -2.664 12.552 1.00 97.94 97 LEU A C 1
ATOM 770 O O . LEU A 1 97 ? -0.145 -2.643 13.563 1.00 97.94 97 LEU A O 1
ATOM 774 N N . ILE A 1 98 ? 1.789 -3.154 12.542 1.00 98.00 98 ILE A N 1
ATOM 775 C CA . ILE A 1 98 ? 2.459 -3.649 13.753 1.00 98.00 98 ILE A CA 1
ATOM 776 C C . ILE A 1 98 ? 2.669 -2.509 14.753 1.00 98.00 98 ILE A C 1
ATOM 778 O O . ILE A 1 98 ? 2.398 -2.704 15.931 1.00 98.00 98 ILE A O 1
ATOM 782 N N . GLU A 1 99 ? 3.082 -1.327 14.293 1.00 97.75 99 GLU A N 1
ATOM 783 C CA . GLU A 1 99 ? 3.199 -0.133 15.141 1.00 97.75 99 GLU A CA 1
ATOM 784 C C . GLU A 1 99 ? 1.853 0.211 15.790 1.00 97.75 99 GLU A C 1
ATOM 786 O O . GLU A 1 99 ? 1.765 0.296 17.009 1.00 97.75 99 GLU A O 1
ATOM 791 N N . MET A 1 100 ? 0.770 0.264 15.006 1.00 97.25 100 MET A N 1
ATOM 792 C CA . MET A 1 100 ? -0.575 0.525 15.540 1.00 97.25 100 MET A CA 1
ATOM 793 C C . MET A 1 100 ? -1.045 -0.530 16.551 1.00 97.25 100 MET A C 1
ATOM 795 O O . MET A 1 100 ? -1.734 -0.200 17.516 1.00 97.25 100 MET A O 1
ATOM 799 N N . ILE A 1 101 ? -0.722 -1.805 16.310 1.00 97.25 101 ILE A N 1
ATOM 800 C CA . ILE A 1 101 ? -1.044 -2.907 17.225 1.00 97.25 101 ILE A CA 1
ATOM 801 C C . ILE A 1 101 ? -0.268 -2.745 18.532 1.00 97.25 101 ILE A C 1
ATOM 803 O O . ILE A 1 101 ? -0.859 -2.904 19.598 1.00 97.25 101 ILE A O 1
ATOM 807 N N . ASN A 1 102 ? 1.023 -2.416 18.458 1.00 97.25 102 ASN A N 1
ATOM 808 C CA . ASN A 1 102 ? 1.859 -2.205 19.635 1.00 97.25 102 ASN A CA 1
ATOM 809 C C . ASN A 1 102 ? 1.351 -1.018 20.463 1.00 97.25 102 ASN A C 1
ATOM 811 O O . ASN A 1 102 ? 1.111 -1.193 21.652 1.00 97.25 102 ASN A O 1
ATOM 815 N N . ASP A 1 103 ? 1.065 0.127 19.836 1.00 97.25 103 ASP A N 1
ATOM 816 C CA . ASP A 1 103 ? 0.530 1.313 20.523 1.00 97.25 103 ASP A CA 1
ATOM 817 C C . ASP A 1 103 ? -0.792 1.010 21.254 1.00 97.25 103 ASP A C 1
ATOM 819 O O . ASP A 1 103 ? -1.012 1.405 22.407 1.00 97.25 103 ASP A O 1
ATOM 823 N N . TRP A 1 104 ? -1.691 0.270 20.592 1.00 97.19 104 TRP A N 1
ATOM 824 C CA . TRP A 1 104 ? -2.947 -0.170 21.197 1.00 97.19 104 TRP A CA 1
ATOM 825 C C . TRP A 1 104 ? -2.706 -1.115 22.371 1.00 97.19 104 TRP A C 1
ATOM 827 O O . TRP A 1 104 ? -3.303 -0.940 23.437 1.00 97.19 104 TRP A O 1
ATOM 837 N N . PHE A 1 105 ? -1.851 -2.119 22.176 1.00 96.25 105 PHE A N 1
ATOM 838 C CA . PHE A 1 105 ? -1.556 -3.122 23.188 1.00 96.25 105 PHE A CA 1
ATOM 839 C C . PHE A 1 105 ? -0.873 -2.500 24.405 1.00 96.25 105 PHE A C 1
ATOM 841 O O . PHE A 1 105 ? -1.201 -2.858 25.533 1.00 96.25 105 PHE A O 1
ATOM 848 N N . ASP A 1 106 ? 0.004 -1.519 24.212 1.00 97.06 106 ASP A N 1
ATOM 849 C CA . ASP A 1 106 ? 0.671 -0.821 25.304 1.00 97.06 106 ASP A CA 1
ATOM 850 C C . ASP A 1 106 ? -0.317 -0.081 26.206 1.00 97.06 106 ASP A C 1
ATOM 852 O O . ASP A 1 106 ? -0.138 -0.086 27.427 1.00 97.06 106 ASP A O 1
ATOM 856 N N . THR A 1 107 ? -1.393 0.454 25.631 1.00 96.62 107 THR A N 1
ATOM 857 C CA . THR A 1 107 ? -2.447 1.166 26.366 1.00 96.62 107 THR A CA 1
ATOM 858 C C . THR A 1 107 ? -3.467 0.212 26.996 1.00 96.62 107 THR A C 1
ATOM 860 O O . THR A 1 107 ? -3.820 0.365 28.162 1.00 96.62 107 THR A O 1
ATOM 863 N N . ASN A 1 108 ? -3.947 -0.783 26.244 1.00 96.69 108 ASN A N 1
ATOM 864 C CA . ASN A 1 108 ? -5.107 -1.595 26.634 1.00 96.69 108 ASN A CA 1
ATOM 865 C C . ASN A 1 108 ? -4.732 -2.957 27.241 1.00 96.69 108 ASN A C 1
ATOM 867 O O . ASN A 1 108 ? -5.567 -3.601 27.872 1.00 96.69 108 ASN A O 1
ATOM 871 N N . LYS A 1 109 ? -3.488 -3.417 27.044 1.00 96.19 109 LYS A N 1
ATOM 872 C CA . LYS A 1 109 ? -2.971 -4.740 27.453 1.00 96.19 109 LYS A CA 1
ATOM 873 C C . LYS A 1 109 ? -3.744 -5.938 26.885 1.00 96.19 109 LYS A C 1
ATOM 875 O O . LYS A 1 109 ? -3.631 -7.052 27.386 1.00 96.19 109 LYS A O 1
ATOM 880 N N . ASN A 1 110 ? -4.512 -5.719 25.823 1.00 94.94 110 ASN A N 1
ATOM 881 C CA . ASN A 1 110 ? -5.217 -6.735 25.049 1.00 94.94 110 ASN A CA 1
ATOM 882 C C . ASN A 1 110 ? -5.445 -6.212 23.619 1.00 94.94 110 ASN A C 1
ATOM 884 O O . ASN A 1 110 ? -5.155 -5.051 23.324 1.00 94.94 110 ASN A O 1
ATOM 888 N N . LEU A 1 111 ? -5.949 -7.068 22.729 1.00 93.44 111 LEU A N 1
ATOM 889 C CA . LEU A 1 111 ? -6.266 -6.716 21.337 1.00 93.44 111 LEU A CA 1
ATOM 890 C C . LEU A 1 111 ? -7.776 -6.678 21.068 1.00 93.44 111 LEU A C 1
ATOM 892 O O . LEU A 1 111 ? -8.198 -6.521 19.919 1.00 93.44 111 LEU A O 1
ATOM 896 N N . ASP A 1 112 ? -8.590 -6.787 22.118 1.00 93.12 112 ASP A N 1
ATOM 897 C CA . ASP A 1 112 ? -10.038 -6.739 21.995 1.00 93.12 112 ASP A CA 1
ATOM 898 C C . ASP A 1 112 ? -10.445 -5.371 21.455 1.00 93.12 112 ASP A C 1
ATOM 900 O O . ASP A 1 112 ? -9.896 -4.337 21.831 1.00 93.12 112 ASP A O 1
ATOM 904 N N . GLN A 1 113 ? -11.405 -5.360 20.532 1.00 93.19 113 GLN A N 1
ATOM 905 C CA . GLN A 1 113 ? -11.894 -4.145 19.874 1.00 93.19 113 GLN A CA 1
ATOM 906 C C . GLN A 1 113 ? -10.842 -3.356 19.068 1.00 93.19 113 GLN A C 1
ATOM 908 O O . GLN A 1 113 ? -11.202 -2.318 18.510 1.00 93.19 113 GLN A O 1
ATOM 913 N N . PHE A 1 114 ? -9.591 -3.828 18.928 1.00 95.19 114 PHE A N 1
ATOM 914 C CA . PHE A 1 114 ? -8.556 -3.138 18.141 1.00 95.19 114 PHE A CA 1
ATOM 915 C C . PHE A 1 114 ? -9.063 -2.810 16.736 1.00 95.19 114 PHE A C 1
ATOM 917 O O . PHE A 1 114 ? -8.983 -1.668 16.281 1.00 95.19 114 PHE A O 1
ATOM 924 N N . TYR A 1 115 ? -9.662 -3.795 16.063 1.00 94.81 115 TYR A N 1
ATOM 925 C CA . TYR A 1 115 ? -10.240 -3.573 14.745 1.00 94.81 115 TYR A CA 1
ATOM 926 C C . TYR A 1 115 ? -11.317 -2.484 14.781 1.00 94.81 115 TYR A C 1
ATOM 928 O O . TYR A 1 115 ? -11.235 -1.510 14.035 1.00 94.81 115 TYR A O 1
ATOM 936 N N . ASP A 1 116 ? -12.313 -2.626 15.655 1.00 93.81 116 ASP A N 1
ATOM 937 C CA . ASP A 1 116 ? -13.497 -1.767 15.652 1.00 93.81 116 ASP A CA 1
ATOM 938 C C . ASP A 1 116 ? -13.176 -0.322 16.063 1.00 93.81 116 ASP A C 1
ATOM 940 O O . ASP A 1 116 ? -13.804 0.614 15.572 1.00 93.81 116 ASP A O 1
ATOM 944 N N . LYS A 1 117 ? -12.181 -0.122 16.933 1.00 94.19 117 LYS A N 1
ATOM 945 C CA . LYS A 1 117 ? -11.789 1.201 17.440 1.00 94.19 117 LYS A CA 1
ATOM 946 C C . LYS A 1 117 ? -10.710 1.870 16.600 1.00 94.19 117 LYS A C 1
ATOM 948 O O . LYS A 1 117 ? -10.726 3.091 16.451 1.00 94.19 117 LYS A O 1
ATOM 953 N N . VAL A 1 118 ? -9.769 1.098 16.059 1.00 94.62 118 VAL A N 1
ATOM 954 C CA . VAL A 1 118 ? -8.594 1.654 15.379 1.00 94.62 118 VAL A CA 1
ATOM 955 C C . VAL A 1 118 ? -8.745 1.603 13.866 1.00 94.62 118 VAL A C 1
ATOM 957 O O . VAL A 1 118 ? -8.442 2.599 13.200 1.00 94.62 118 VAL A O 1
ATOM 960 N N . LEU A 1 119 ? -9.189 0.471 13.316 1.00 94.19 119 LEU A N 1
ATOM 961 C CA . LEU A 1 119 ? -9.197 0.207 11.873 1.00 94.19 119 LEU A CA 1
ATOM 962 C C . LEU A 1 119 ? -10.548 0.482 11.206 1.00 94.19 119 LEU A C 1
ATOM 964 O O . LEU A 1 119 ? -10.569 0.848 10.032 1.00 94.19 119 LEU A O 1
ATOM 968 N N . SER A 1 120 ? -11.657 0.344 11.933 1.00 92.00 120 SER A N 1
ATOM 969 C CA . SER A 1 120 ? -12.998 0.581 11.395 1.00 92.00 120 SER A CA 1
ATOM 970 C C . SER A 1 120 ? -13.148 1.997 10.831 1.00 92.00 120 SER A C 1
ATOM 972 O O . SER A 1 120 ? -12.631 2.972 11.384 1.00 92.00 120 SER A O 1
ATOM 974 N N . GLY A 1 121 ? -13.833 2.102 9.690 1.00 90.62 121 GLY A N 1
ATOM 975 C CA . GLY A 1 121 ? -14.040 3.361 8.970 1.00 90.62 121 GLY A CA 1
ATOM 976 C C . GLY A 1 121 ? -12.801 3.921 8.259 1.00 90.62 121 GLY A C 1
ATOM 977 O O . GLY A 1 121 ? -12.876 5.020 7.711 1.00 90.62 121 GLY A O 1
ATOM 978 N N . ARG A 1 122 ? -11.659 3.211 8.261 1.00 92.19 122 ARG A N 1
ATOM 979 C CA . ARG A 1 122 ? -10.514 3.528 7.391 1.00 92.19 122 ARG A CA 1
ATOM 980 C C . ARG A 1 122 ? -10.720 2.900 6.020 1.00 92.19 122 ARG A C 1
ATOM 982 O O . ARG A 1 122 ? -10.902 1.690 5.910 1.00 92.19 122 ARG A O 1
ATOM 989 N N . HIS A 1 123 ? -10.601 3.716 4.985 1.00 91.94 123 HIS A N 1
ATOM 990 C CA . HIS A 1 123 ? -10.547 3.275 3.600 1.00 91.94 123 HIS A CA 1
ATOM 991 C C . HIS A 1 123 ? -9.158 3.530 3.033 1.00 91.94 123 HIS A C 1
ATOM 993 O O . HIS A 1 123 ? -8.465 4.451 3.469 1.00 91.94 123 HIS A O 1
ATOM 999 N N . TYR A 1 124 ? -8.754 2.721 2.056 1.00 93.50 124 TYR A N 1
ATOM 1000 C CA . TYR A 1 124 ? -7.426 2.811 1.462 1.00 93.50 124 TYR A CA 1
ATOM 1001 C C . TYR A 1 124 ? -7.503 2.901 -0.060 1.00 93.50 124 TYR A C 1
ATOM 1003 O O . TYR A 1 124 ? -8.236 2.153 -0.709 1.00 93.50 124 TYR A O 1
ATOM 1011 N N . CYS A 1 125 ? -6.691 3.785 -0.631 1.00 90.75 125 CYS A N 1
ATOM 1012 C CA . CYS A 1 125 ? -6.455 3.905 -2.062 1.00 90.75 125 CYS A CA 1
ATOM 1013 C C . CYS A 1 125 ? -4.989 3.577 -2.362 1.00 90.75 125 CYS A C 1
ATOM 1015 O O . CYS A 1 125 ? -4.078 4.157 -1.766 1.00 90.75 125 CYS A O 1
ATOM 1017 N N . LEU A 1 126 ? -4.759 2.638 -3.281 1.00 93.69 126 LEU A N 1
ATOM 1018 C CA . LEU A 1 126 ? -3.423 2.307 -3.767 1.00 93.69 126 LEU A CA 1
ATOM 1019 C C . LEU A 1 126 ? -3.055 3.268 -4.899 1.00 93.69 126 LEU A C 1
ATOM 1021 O O . LEU A 1 126 ? -3.748 3.320 -5.903 1.00 93.69 126 LEU A O 1
ATOM 1025 N N . PHE A 1 127 ? -1.952 3.989 -4.773 1.00 90.31 127 PHE A N 1
ATOM 1026 C CA . PHE A 1 127 ? -1.366 4.775 -5.852 1.00 90.31 127 PHE A CA 1
ATOM 1027 C C . PHE A 1 127 ? -0.124 4.068 -6.400 1.00 90.31 127 PHE A C 1
ATOM 1029 O O . PHE A 1 127 ? 0.704 3.592 -5.620 1.00 90.31 127 PHE A O 1
ATOM 1036 N N . VAL A 1 128 ? 0.039 4.029 -7.723 1.00 88.31 128 VAL A N 1
ATOM 1037 C CA . VAL A 1 128 ? 1.285 3.610 -8.381 1.00 88.31 128 VAL A CA 1
ATOM 1038 C C . VAL A 1 128 ? 1.599 4.591 -9.504 1.00 88.31 128 VAL A C 1
ATOM 1040 O O . VAL A 1 128 ? 0.760 4.825 -10.362 1.00 88.31 128 VAL A O 1
ATOM 1043 N N . SER A 1 129 ? 2.808 5.149 -9.552 1.00 82.81 129 SER A N 1
ATOM 1044 C CA . SER A 1 129 ? 3.177 6.188 -10.530 1.00 82.81 129 SER A CA 1
ATOM 1045 C C . SER A 1 129 ? 3.284 5.706 -11.982 1.00 82.81 129 SER A C 1
ATOM 1047 O O . SER A 1 129 ? 3.647 6.488 -12.849 1.00 82.81 129 SER A O 1
ATOM 1049 N N . GLN A 1 130 ? 3.076 4.413 -12.229 1.00 79.00 130 GLN A N 1
ATOM 1050 C CA . GLN A 1 130 ? 3.016 3.789 -13.547 1.00 79.00 130 GLN A CA 1
ATOM 1051 C C . GLN A 1 130 ? 2.237 2.474 -13.442 1.00 79.00 130 GLN A C 1
ATOM 1053 O O . GLN A 1 130 ? 2.034 1.946 -12.345 1.00 79.00 130 GLN A O 1
ATOM 1058 N N . PHE A 1 131 ? 1.873 1.879 -14.577 1.00 80.44 131 PHE A N 1
ATOM 1059 C CA . PHE A 1 131 ? 1.229 0.569 -14.566 1.00 80.44 131 PHE A CA 1
ATOM 1060 C C . PHE A 1 131 ? 2.093 -0.500 -13.874 1.00 80.44 131 PHE A C 1
ATOM 1062 O O . PHE A 1 131 ? 3.290 -0.628 -14.176 1.00 80.44 131 PHE A O 1
ATOM 1069 N N . PRO A 1 132 ? 1.495 -1.322 -12.989 1.00 82.38 132 PRO A N 1
ATOM 1070 C CA . PRO A 1 132 ? 2.221 -2.390 -12.333 1.00 82.38 132 PRO A CA 1
ATOM 1071 C C . PRO A 1 132 ? 2.692 -3.404 -13.368 1.00 82.38 132 PRO A C 1
ATOM 1073 O O . PRO A 1 132 ? 2.043 -3.655 -14.390 1.00 82.38 132 PRO A O 1
ATOM 1076 N N . CYS A 1 133 ? 3.838 -4.026 -13.119 1.00 81.25 133 CYS A N 1
ATOM 1077 C CA . CYS A 1 133 ? 4.357 -4.986 -14.082 1.00 81.25 133 CYS A CA 1
ATOM 1078 C C . CYS A 1 133 ? 3.383 -6.161 -14.309 1.00 81.25 133 CYS A C 1
ATOM 1080 O O . CYS A 1 133 ? 2.680 -6.599 -13.391 1.00 81.25 133 CYS A O 1
ATOM 1082 N N . GLY A 1 134 ? 3.355 -6.663 -15.548 1.00 74.44 134 GLY A N 1
ATOM 1083 C CA . GLY A 1 134 ? 2.413 -7.689 -16.000 1.00 74.44 134 GLY A CA 1
ATOM 1084 C C . GLY A 1 134 ? 1.029 -7.171 -16.413 1.00 74.44 134 GLY A C 1
ATOM 1085 O O . GLY A 1 134 ? 0.236 -8.001 -16.846 1.00 74.44 134 GLY A O 1
ATOM 1086 N N . SER A 1 135 ? 0.752 -5.859 -16.299 1.00 69.38 135 SER A N 1
ATOM 1087 C CA . SER A 1 135 ? -0.516 -5.229 -16.738 1.00 69.38 135 SER A CA 1
ATOM 1088 C C . SER A 1 135 ? -0.699 -5.200 -18.253 1.00 69.38 135 SER A C 1
ATOM 1090 O O . SER A 1 135 ? -1.821 -5.261 -18.736 1.00 69.38 135 SER A O 1
ATOM 1092 N N . PHE A 1 136 ? 0.403 -5.152 -18.995 1.00 65.38 136 PHE A N 1
ATOM 1093 C CA . PHE A 1 136 ? 0.422 -5.331 -20.442 1.00 65.38 136 PHE A CA 1
ATOM 1094 C C . PHE A 1 136 ? 1.151 -6.630 -20.754 1.00 65.38 136 PHE A C 1
ATOM 1096 O O . PHE A 1 136 ? 2.106 -6.994 -20.051 1.00 65.38 136 PHE A O 1
ATOM 1103 N N . SER A 1 137 ? 0.751 -7.309 -21.826 1.00 55.94 137 SER A N 1
ATOM 1104 C CA . SER A 1 137 ? 1.393 -8.523 -22.333 1.00 55.94 137 SER A CA 1
ATOM 1105 C C . SER A 1 137 ? 2.764 -8.233 -22.967 1.00 55.94 137 SER A C 1
ATOM 1107 O O . SER A 1 137 ? 3.023 -8.590 -24.109 1.00 55.94 137 SER A O 1
ATOM 1109 N N . ARG A 1 138 ? 3.672 -7.577 -22.237 1.00 45.44 138 ARG A N 1
ATOM 1110 C CA . ARG A 1 138 ? 5.037 -7.290 -22.705 1.00 45.44 138 ARG A CA 1
ATOM 1111 C C . ARG A 1 138 ? 5.971 -8.496 -22.590 1.00 45.44 138 ARG A C 1
ATOM 1113 O O . ARG A 1 138 ? 7.015 -8.506 -23.229 1.00 45.44 138 ARG A O 1
ATOM 1120 N N . TRP A 1 139 ? 5.625 -9.505 -21.782 1.00 46.16 139 TRP A N 1
ATOM 1121 C CA . TRP A 1 139 ? 6.451 -10.706 -21.632 1.00 46.16 139 TRP A CA 1
ATOM 1122 C C . TRP A 1 139 ? 5.623 -11.930 -21.202 1.00 46.16 139 TRP A C 1
ATOM 1124 O O . TRP A 1 139 ? 5.267 -12.083 -20.031 1.00 46.16 139 TRP A O 1
ATOM 1134 N N . LYS A 1 140 ? 5.313 -12.814 -22.160 1.00 51.66 140 LYS A N 1
ATOM 1135 C CA . LYS A 1 140 ? 4.755 -14.152 -21.914 1.00 51.66 140 LYS A CA 1
ATOM 1136 C C . LYS A 1 140 ? 5.933 -15.122 -21.826 1.00 51.66 140 LYS A C 1
ATOM 1138 O O . LYS A 1 140 ? 6.397 -15.618 -22.841 1.00 51.66 140 LYS A O 1
ATOM 1143 N N . GLY A 1 141 ? 6.462 -15.356 -20.629 1.00 44.41 141 GLY A N 1
ATOM 1144 C CA . GLY A 1 141 ? 7.480 -16.392 -20.454 1.00 44.41 141 GLY A CA 1
ATOM 1145 C C . GLY A 1 141 ? 6.893 -17.761 -20.768 1.00 44.41 141 GLY A C 1
ATOM 1146 O O . GLY A 1 141 ? 5.968 -18.197 -20.077 1.00 44.41 141 GLY A O 1
ATOM 1147 N N . ASP A 1 142 ? 7.416 -18.439 -21.785 1.00 42.91 142 ASP A N 1
ATOM 1148 C CA . ASP A 1 142 ? 7.042 -19.815 -22.094 1.00 42.91 142 ASP A CA 1
ATOM 1149 C C . ASP A 1 142 ? 7.659 -20.757 -21.060 1.00 42.91 142 ASP A C 1
ATOM 1151 O O . ASP A 1 142 ? 8.765 -21.266 -21.213 1.00 42.91 142 ASP A O 1
ATOM 1155 N N . TYR A 1 143 ? 6.933 -21.017 -19.974 1.00 41.78 143 TYR A N 1
ATOM 1156 C CA . TYR A 1 143 ? 7.170 -22.242 -19.223 1.00 41.78 143 TYR A CA 1
ATOM 1157 C C . TYR A 1 143 ? 6.506 -23.385 -19.997 1.00 41.78 143 TYR A C 1
ATOM 1159 O O . TYR A 1 143 ? 5.286 -23.567 -19.918 1.00 41.78 143 TYR A O 1
ATOM 1167 N N . GLN A 1 144 ? 7.295 -24.119 -20.787 1.00 38.50 144 GLN A N 1
ATOM 1168 C CA . GLN A 1 144 ? 6.847 -25.365 -21.400 1.00 38.50 144 GLN A CA 1
ATOM 1169 C C . GLN A 1 144 ? 6.579 -26.381 -20.290 1.00 38.50 144 GLN A C 1
ATOM 1171 O O . GLN A 1 144 ? 7.489 -26.835 -19.603 1.00 38.50 144 GLN A O 1
ATOM 1176 N N . ASN A 1 145 ? 5.311 -26.733 -20.110 1.00 39.50 145 ASN A N 1
ATOM 1177 C CA . ASN A 1 145 ? 4.939 -27.947 -19.408 1.00 39.50 145 ASN A CA 1
ATOM 1178 C C . ASN A 1 145 ? 4.081 -28.762 -20.376 1.00 39.50 145 ASN A C 1
ATOM 1180 O O . ASN A 1 145 ? 3.087 -28.249 -20.896 1.00 39.50 145 ASN A O 1
ATOM 1184 N N . ASN A 1 146 ? 4.521 -29.985 -20.664 1.00 42.22 146 ASN A N 1
ATOM 1185 C CA . ASN A 1 146 ? 3.963 -30.892 -21.666 1.00 42.22 146 ASN A CA 1
ATOM 1186 C C . ASN A 1 146 ? 2.542 -31.363 -21.300 1.00 42.22 146 ASN A C 1
ATOM 1188 O O . ASN A 1 146 ? 2.337 -32.518 -20.944 1.00 42.22 146 ASN A O 1
ATOM 1192 N N . SER A 1 147 ? 1.529 -30.500 -21.400 1.00 44.03 147 SER A N 1
ATOM 1193 C CA . SER A 1 147 ? 0.133 -30.949 -21.382 1.00 44.03 147 SER A CA 1
ATOM 1194 C C . SER A 1 147 ? -0.773 -30.031 -22.201 1.00 44.03 147 SER A C 1
ATOM 1196 O O . SER A 1 147 ? -0.863 -28.832 -21.934 1.00 44.03 147 SER A O 1
ATOM 1198 N N . LYS A 1 148 ? -1.477 -30.625 -23.170 1.00 50.03 148 LYS A N 1
ATOM 1199 C CA . LYS A 1 148 ? -2.470 -30.018 -24.068 1.00 50.03 148 LYS A CA 1
ATOM 1200 C C . LYS A 1 148 ? -3.766 -29.620 -23.340 1.00 50.03 148 LYS A C 1
ATOM 1202 O O . LYS A 1 148 ? -4.825 -30.147 -23.643 1.00 50.03 148 LYS A O 1
ATOM 1207 N N . ASN A 1 149 ? -3.697 -28.686 -22.399 1.00 49.94 149 ASN A N 1
ATOM 1208 C CA . ASN A 1 149 ? -4.874 -27.998 -21.867 1.00 49.94 149 ASN A CA 1
ATOM 1209 C C . ASN A 1 149 ? -4.539 -26.518 -21.705 1.00 49.94 149 ASN A C 1
ATOM 1211 O O . ASN A 1 149 ? -3.431 -26.180 -21.293 1.00 49.94 149 ASN A O 1
ATOM 1215 N N . LYS A 1 150 ? -5.474 -25.644 -22.086 1.00 45.75 150 LYS A N 1
ATOM 1216 C CA . LYS A 1 150 ? -5.351 -24.178 -22.099 1.00 45.75 150 LYS A CA 1
ATOM 1217 C C . LYS A 1 150 ? -4.992 -23.679 -20.691 1.00 45.75 150 LYS A C 1
ATOM 1219 O O . LYS A 1 150 ? -5.853 -23.461 -19.849 1.00 45.75 150 LYS A O 1
ATOM 1224 N N . ARG A 1 151 ? -3.691 -23.609 -20.406 1.00 49.00 151 ARG A N 1
ATOM 1225 C CA . ARG A 1 151 ? -3.148 -23.403 -19.064 1.00 49.00 151 ARG A CA 1
ATOM 1226 C C . ARG A 1 151 ? -2.973 -21.915 -18.836 1.00 49.00 151 ARG A C 1
ATOM 1228 O O . ARG A 1 151 ? -2.267 -21.256 -19.599 1.00 49.00 151 ARG A O 1
ATOM 1235 N N . ILE A 1 152 ? -3.597 -21.393 -17.792 1.00 51.72 152 ILE A N 1
ATOM 1236 C CA . ILE A 1 152 ? -3.506 -19.974 -17.490 1.00 51.72 152 ILE A CA 1
ATOM 1237 C C . ILE A 1 152 ? -2.121 -19.665 -16.927 1.00 51.72 152 ILE A C 1
ATOM 1239 O O . ILE A 1 152 ? -1.608 -20.356 -16.045 1.00 51.72 152 ILE A O 1
ATOM 1243 N N . ARG A 1 153 ? -1.464 -18.669 -17.526 1.00 57.38 153 ARG A N 1
ATOM 1244 C CA . ARG A 1 153 ? -0.062 -18.336 -17.268 1.00 57.38 153 ARG A CA 1
ATOM 1245 C C . ARG A 1 153 ? 0.011 -17.091 -16.390 1.00 57.38 153 ARG A C 1
ATOM 1247 O O . ARG A 1 153 ? -0.442 -16.024 -16.784 1.00 57.38 153 ARG A O 1
ATOM 1254 N N . VAL A 1 154 ? 0.635 -17.221 -15.220 1.00 62.78 154 VAL A N 1
ATOM 1255 C CA . VAL A 1 154 ? 0.980 -16.075 -14.366 1.00 62.78 154 VAL A CA 1
ATOM 1256 C C . VAL A 1 154 ? 2.144 -15.324 -15.002 1.00 62.78 154 VAL A C 1
ATOM 1258 O O . VAL A 1 154 ? 3.248 -15.867 -15.104 1.00 62.78 154 VAL A O 1
ATOM 1261 N N . ASN A 1 155 ? 1.927 -14.062 -15.382 1.00 69.38 155 ASN A N 1
ATOM 1262 C CA . ASN A 1 155 ? 3.018 -13.194 -15.829 1.00 69.38 155 ASN A CA 1
ATOM 1263 C C . ASN A 1 155 ? 4.064 -13.061 -14.719 1.00 69.38 155 ASN A C 1
ATOM 1265 O O . ASN A 1 155 ? 3.743 -12.841 -13.544 1.00 69.38 155 ASN A O 1
ATOM 1269 N N . ARG A 1 156 ? 5.332 -13.172 -15.107 1.00 72.94 156 ARG A N 1
ATOM 1270 C CA . ARG A 1 156 ? 6.482 -12.924 -14.236 1.00 72.94 156 ARG A CA 1
ATOM 1271 C C . ARG A 1 156 ? 6.981 -11.502 -14.437 1.00 72.94 156 ARG A C 1
ATOM 1273 O O . ARG A 1 156 ? 6.605 -10.829 -15.396 1.00 72.94 156 ARG A O 1
ATOM 1280 N N . LYS A 1 157 ? 7.773 -11.020 -13.485 1.00 72.31 157 LYS A N 1
ATOM 1281 C CA . LYS A 1 157 ? 8.297 -9.657 -13.550 1.00 72.31 157 LYS A CA 1
ATOM 1282 C C . LYS A 1 157 ? 9.184 -9.466 -14.781 1.00 72.31 157 LYS A C 1
ATOM 1284 O O . LYS A 1 157 ? 10.040 -10.316 -15.024 1.00 72.31 157 LYS A O 1
ATOM 1289 N N . PRO A 1 158 ? 9.033 -8.347 -15.504 1.00 64.94 158 PRO A N 1
ATOM 1290 C CA . PRO A 1 158 ? 10.012 -7.942 -16.489 1.00 64.94 158 PRO A CA 1
ATOM 1291 C C . PRO A 1 158 ? 11.311 -7.609 -15.752 1.00 64.94 158 PRO A C 1
ATOM 1293 O O . PRO A 1 158 ? 11.301 -6.893 -14.752 1.00 64.94 158 PRO A O 1
ATOM 1296 N N . GLY A 1 159 ? 12.423 -8.143 -16.236 1.00 56.16 159 GLY A N 1
ATOM 1297 C CA . GLY A 1 159 ? 13.760 -7.784 -15.782 1.00 56.16 159 GLY A CA 1
ATOM 1298 C C . GLY A 1 159 ? 14.555 -7.207 -16.946 1.00 56.16 159 GLY A C 1
ATOM 1299 O O . GLY A 1 159 ? 14.366 -7.617 -18.089 1.00 56.16 159 GLY A O 1
ATOM 1300 N N . ARG A 1 160 ? 15.463 -6.269 -16.663 1.00 50.22 160 ARG A N 1
ATOM 1301 C CA . ARG A 1 160 ? 16.657 -6.112 -17.504 1.00 50.22 160 ARG A CA 1
ATOM 1302 C C . ARG A 1 160 ? 17.670 -7.131 -16.981 1.00 50.22 160 ARG A C 1
ATOM 1304 O O . ARG A 1 160 ? 18.053 -7.016 -15.819 1.00 50.22 160 ARG A O 1
ATOM 1311 N N . GLY A 1 161 ? 18.061 -8.109 -17.795 1.00 59.59 161 GLY A N 1
ATOM 1312 C CA . GLY A 1 161 ? 18.956 -9.199 -17.384 1.00 59.59 161 GLY A CA 1
ATOM 1313 C C . GLY A 1 161 ? 18.222 -10.514 -17.106 1.00 59.59 161 GLY A C 1
ATOM 1314 O O . GLY A 1 161 ? 17.197 -10.795 -17.723 1.00 59.59 161 GLY A O 1
ATOM 1315 N N . GLU A 1 162 ? 18.776 -11.334 -16.211 1.00 60.78 162 GLU A N 1
ATOM 1316 C CA . GLU A 1 162 ? 18.284 -12.688 -15.944 1.00 60.78 162 GLU A CA 1
ATOM 1317 C C . GLU A 1 162 ? 16.830 -12.738 -15.456 1.00 60.78 162 GLU A C 1
ATOM 1319 O O . GLU A 1 162 ? 16.288 -11.821 -14.834 1.00 60.78 162 GLU A O 1
ATOM 1324 N N . PHE A 1 163 ? 16.196 -13.872 -15.730 1.00 67.62 163 PHE A N 1
ATOM 1325 C CA . PHE A 1 163 ? 14.802 -14.130 -15.425 1.00 67.62 163 PHE A CA 1
ATOM 1326 C C . PHE A 1 163 ? 14.489 -14.054 -13.920 1.00 67.62 163 PHE A C 1
ATOM 1328 O O . PHE A 1 163 ? 15.180 -14.641 -13.091 1.00 67.62 163 PHE A O 1
ATOM 1335 N N . CYS A 1 164 ? 13.389 -13.382 -13.567 1.00 73.50 164 CYS A N 1
ATOM 1336 C CA . CYS A 1 164 ? 12.890 -13.280 -12.195 1.00 73.50 164 CYS A CA 1
ATOM 1337 C C . CYS A 1 164 ? 11.690 -14.229 -12.017 1.00 73.50 164 CYS A C 1
ATOM 1339 O O . CYS A 1 164 ? 10.642 -14.017 -12.633 1.00 73.50 164 CYS A O 1
ATOM 1341 N N . PRO A 1 165 ? 11.767 -15.269 -11.163 1.00 73.19 165 PRO A N 1
ATOM 1342 C CA . PRO A 1 165 ? 10.719 -16.287 -11.061 1.00 73.19 165 PRO A CA 1
ATOM 1343 C C . PRO A 1 165 ? 9.476 -15.792 -10.306 1.00 73.19 165 PRO A C 1
ATOM 1345 O O . PRO A 1 165 ? 8.497 -16.522 -10.161 1.00 73.19 165 PRO A O 1
ATOM 1348 N N . LYS A 1 166 ? 9.506 -14.564 -9.776 1.00 82.00 166 LYS A N 1
ATOM 1349 C CA . LYS A 1 166 ? 8.430 -14.014 -8.952 1.00 82.00 166 LYS A CA 1
ATOM 1350 C C . LYS A 1 166 ? 7.278 -13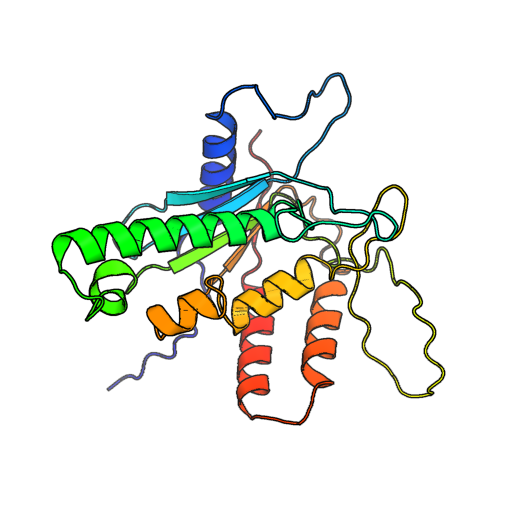.516 -9.826 1.00 82.00 166 LYS A C 1
ATOM 1352 O O . LYS A 1 166 ? 7.491 -12.867 -10.849 1.00 82.00 166 LYS A O 1
ATOM 1357 N N . ALA A 1 167 ? 6.052 -13.752 -9.356 1.00 80.38 167 ALA A N 1
ATOM 1358 C CA . ALA A 1 167 ? 4.840 -13.238 -9.990 1.00 80.38 167 ALA A CA 1
ATOM 1359 C C . ALA A 1 167 ? 4.900 -11.713 -10.174 1.00 80.38 167 ALA A C 1
ATOM 1361 O O . ALA A 1 167 ? 5.438 -10.991 -9.320 1.00 80.38 167 ALA A O 1
ATOM 1362 N N . ALA A 1 168 ? 4.340 -11.237 -11.280 1.00 83.50 168 ALA A N 1
ATOM 1363 C CA . ALA A 1 168 ? 4.230 -9.821 -11.592 1.00 83.50 168 ALA A CA 1
ATOM 1364 C C . ALA A 1 168 ? 3.335 -9.080 -10.579 1.00 83.50 168 ALA A C 1
ATOM 1366 O O . ALA A 1 168 ? 2.500 -9.690 -9.904 1.00 83.50 168 ALA A O 1
ATOM 1367 N N . CYS A 1 169 ? 3.528 -7.767 -10.449 1.00 87.62 169 CYS A N 1
ATOM 1368 C CA . CYS A 1 169 ? 2.854 -6.947 -9.443 1.00 87.62 169 CYS A CA 1
ATOM 1369 C C . CYS A 1 169 ? 1.334 -6.951 -9.619 1.00 87.62 169 CYS A C 1
ATOM 1371 O O . CYS A 1 169 ? 0.640 -7.047 -8.614 1.00 87.62 169 CYS A O 1
ATOM 1373 N N . VAL A 1 170 ? 0.815 -6.977 -10.853 1.00 83.50 170 VAL A N 1
ATOM 1374 C CA . VAL A 1 170 ? -0.638 -7.024 -11.108 1.00 83.50 170 VAL A CA 1
ATOM 1375 C C . VAL A 1 170 ? -1.324 -8.223 -10.431 1.00 83.50 170 VAL A C 1
ATOM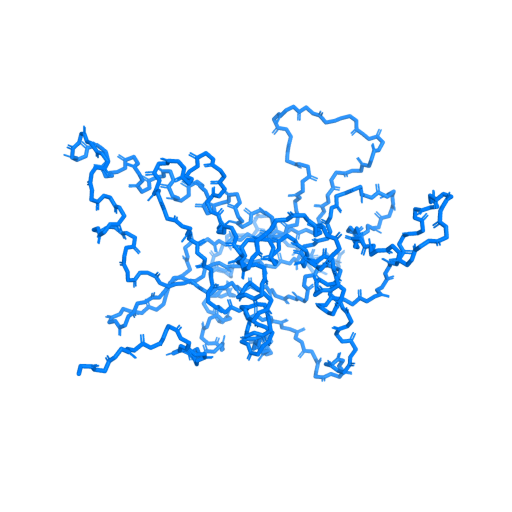 1377 O O . VAL A 1 170 ? -2.324 -8.059 -9.735 1.00 83.50 170 VAL A O 1
ATOM 1380 N N . HIS A 1 171 ? -0.724 -9.419 -10.506 1.00 83.00 171 HIS A N 1
ATOM 1381 C CA . HIS A 1 171 ? -1.245 -10.627 -9.852 1.00 83.00 171 HIS A CA 1
ATOM 1382 C C . HIS A 1 171 ? -1.205 -10.511 -8.328 1.00 83.00 171 HIS A C 1
ATOM 1384 O O . HIS A 1 171 ? -2.086 -11.000 -7.622 1.00 83.00 171 HIS A O 1
ATOM 1390 N N . LYS A 1 172 ? -0.163 -9.862 -7.800 1.00 88.75 172 LYS A N 1
ATOM 1391 C CA . LYS A 1 172 ? -0.027 -9.644 -6.362 1.00 88.75 172 LYS A CA 1
ATOM 1392 C C . LYS A 1 172 ? -1.063 -8.648 -5.856 1.00 88.75 172 LYS A C 1
ATOM 1394 O O . LYS A 1 172 ? -1.703 -8.937 -4.855 1.00 88.75 172 LYS A O 1
ATOM 1399 N N . ILE A 1 173 ? -1.254 -7.538 -6.562 1.00 87.19 173 ILE A N 1
ATOM 1400 C CA . ILE A 1 173 ? -2.248 -6.509 -6.248 1.00 87.19 173 ILE A CA 1
ATOM 1401 C C . ILE A 1 173 ? -3.653 -7.116 -6.257 1.00 87.19 173 ILE A C 1
ATOM 1403 O O . ILE A 1 173 ? -4.382 -6.959 -5.281 1.00 87.19 173 ILE A O 1
ATOM 1407 N N . ALA A 1 174 ? -3.993 -7.908 -7.279 1.00 83.00 174 ALA A N 1
ATOM 1408 C CA . ALA A 1 174 ? -5.256 -8.644 -7.323 1.00 83.00 174 ALA A CA 1
ATOM 1409 C C . ALA A 1 174 ? -5.425 -9.583 -6.116 1.00 83.00 174 ALA A C 1
ATOM 1411 O O . ALA A 1 174 ? -6.461 -9.575 -5.452 1.00 83.00 174 ALA A O 1
ATOM 1412 N N . LYS A 1 175 ? -4.374 -10.334 -5.755 1.00 85.12 175 LYS A N 1
ATOM 1413 C CA . LYS A 1 175 ? -4.377 -11.167 -4.544 1.00 85.12 175 LYS A CA 1
ATOM 1414 C C . LYS A 1 175 ? -4.617 -10.337 -3.278 1.00 85.12 175 LYS A C 1
ATOM 1416 O O . LYS A 1 175 ? -5.324 -10.789 -2.384 1.00 85.12 175 LYS A O 1
ATOM 1421 N N . TRP A 1 176 ? -4.018 -9.155 -3.161 1.00 91.81 176 TRP A N 1
ATOM 1422 C CA . TRP A 1 176 ? -4.169 -8.298 -1.980 1.00 91.81 176 TRP A CA 1
ATOM 1423 C C . TRP A 1 176 ? -5.540 -7.637 -1.902 1.00 91.81 176 TRP A C 1
ATOM 1425 O O . TRP A 1 176 ? -6.015 -7.402 -0.800 1.00 91.81 176 TRP A O 1
ATOM 1435 N N . ARG A 1 177 ? -6.194 -7.382 -3.039 1.00 85.94 177 ARG A N 1
ATOM 1436 C CA . ARG A 1 177 ? -7.590 -6.938 -3.051 1.00 85.94 177 ARG A CA 1
ATOM 1437 C C . ARG A 1 177 ? -8.520 -7.998 -2.457 1.00 85.94 177 ARG A C 1
ATOM 1439 O O . ARG A 1 177 ? -9.433 -7.639 -1.732 1.00 85.94 177 ARG A O 1
ATOM 1446 N N . ILE A 1 178 ? -8.268 -9.279 -2.735 1.00 82.50 178 ILE A N 1
ATOM 1447 C CA . ILE A 1 178 ? -9.104 -10.387 -2.243 1.00 82.50 178 ILE A CA 1
ATOM 1448 C C . ILE A 1 178 ? -8.785 -10.729 -0.781 1.00 82.50 178 ILE A C 1
ATOM 1450 O O . ILE A 1 178 ? -9.670 -10.806 0.061 1.00 82.50 178 ILE A O 1
ATOM 1454 N N . PHE A 1 179 ? -7.509 -10.966 -0.469 1.00 86.81 179 PHE A N 1
ATOM 1455 C CA . PHE A 1 179 ? -7.096 -11.495 0.839 1.00 86.81 179 PHE A CA 1
ATOM 1456 C C . PHE A 1 179 ? -6.642 -10.415 1.830 1.00 86.81 179 PHE A C 1
ATOM 1458 O O . PHE A 1 179 ? -6.348 -10.713 2.988 1.00 86.81 179 PHE A O 1
ATOM 1465 N N . GLY A 1 180 ? -6.548 -9.168 1.379 1.00 91.75 180 GLY A N 1
ATOM 1466 C CA . GLY A 1 180 ? -6.056 -8.040 2.155 1.00 91.75 180 GLY A CA 1
ATOM 1467 C C . GLY A 1 180 ? -4.530 -7.861 2.147 1.00 91.75 180 GLY A C 1
ATOM 1468 O O . GLY A 1 180 ? -3.730 -8.752 1.817 1.00 91.75 180 GLY A O 1
ATOM 1469 N N . LEU A 1 181 ? -4.115 -6.649 2.510 1.00 95.44 181 LEU A N 1
ATOM 1470 C CA . LEU A 1 181 ? -2.729 -6.183 2.555 1.00 95.44 181 LEU A CA 1
ATOM 1471 C C . LEU A 1 181 ? -1.963 -6.701 3.786 1.00 95.44 181 LEU A C 1
ATOM 1473 O O . LEU A 1 181 ? -0.741 -6.834 3.734 1.00 95.44 181 LEU A O 1
ATOM 1477 N N . GLN A 1 182 ? -2.655 -7.068 4.864 1.00 95.62 182 GLN A N 1
ATOM 1478 C CA . GLN A 1 182 ? -2.066 -7.488 6.142 1.00 95.62 182 GLN A CA 1
ATOM 1479 C C . GLN A 1 182 ? -1.277 -8.813 6.046 1.00 95.62 182 GLN A C 1
ATOM 1481 O O . GLN A 1 182 ? -0.230 -8.989 6.674 1.00 95.62 182 GLN A O 1
ATOM 1486 N N . GLY A 1 183 ? -1.713 -9.736 5.179 1.00 93.50 183 GLY A N 1
ATOM 1487 C CA . GLY A 1 183 ? -1.149 -11.090 5.079 1.00 93.50 183 GLY A 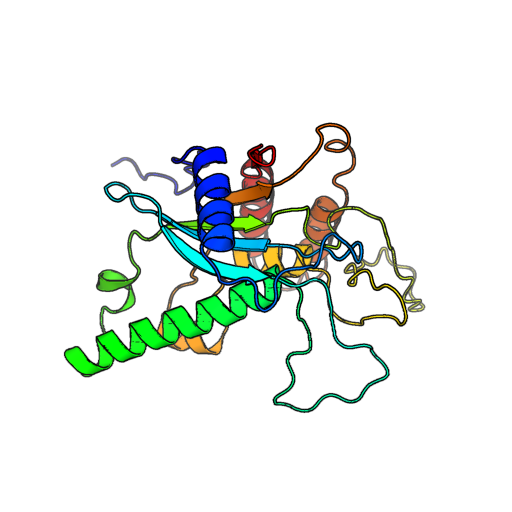CA 1
ATOM 1488 C C . GLY A 1 183 ? -1.550 -12.005 6.245 1.00 93.50 183 GLY A C 1
ATOM 1489 O O . GLY A 1 183 ? -2.139 -11.549 7.214 1.00 93.50 183 GLY A O 1
ATOM 1490 N N . SER A 1 184 ? -1.231 -13.301 6.152 1.00 92.06 184 SER A N 1
ATOM 1491 C CA . SER A 1 184 ? -1.769 -14.337 7.056 1.00 92.06 184 SER A CA 1
ATOM 1492 C C . SER A 1 184 ? -1.514 -14.058 8.538 1.00 92.06 184 SER A C 1
ATOM 1494 O O . SER A 1 184 ? -2.453 -13.953 9.307 1.00 92.06 184 SER A O 1
ATOM 1496 N N . ARG A 1 185 ? -0.257 -13.821 8.926 1.00 93.56 185 ARG A N 1
ATOM 1497 C CA . ARG A 1 185 ? 0.100 -13.652 10.344 1.00 93.56 185 ARG A CA 1
ATOM 1498 C C . ARG A 1 185 ? -0.580 -12.460 11.027 1.00 93.56 185 ARG A C 1
ATOM 1500 O O . ARG A 1 185 ? -0.859 -12.524 12.213 1.00 93.56 185 ARG A O 1
ATOM 1507 N N . LEU A 1 186 ? -0.809 -11.367 10.297 1.00 95.69 186 LEU A N 1
ATOM 1508 C CA . LEU A 1 186 ? -1.551 -10.225 10.842 1.00 95.69 186 LEU A CA 1
ATOM 1509 C C . LEU A 1 186 ? -3.061 -10.432 10.732 1.00 95.69 186 LEU A C 1
ATOM 1511 O O . LEU A 1 186 ? -3.799 -9.877 11.532 1.00 95.69 186 LEU A O 1
ATOM 1515 N N . PHE A 1 187 ? -3.532 -11.231 9.773 1.00 94.25 187 PHE A N 1
ATOM 1516 C CA . PHE A 1 187 ? -4.944 -11.585 9.676 1.00 94.25 187 PHE A CA 1
ATOM 1517 C C . PHE A 1 187 ? -5.415 -12.348 10.915 1.00 94.25 187 PHE A C 1
ATOM 1519 O O . PHE A 1 187 ? -6.471 -12.015 11.433 1.00 94.25 187 PHE A O 1
ATOM 1526 N N . ASP A 1 188 ? -4.611 -13.279 11.433 1.00 90.88 188 ASP A N 1
ATOM 1527 C CA . ASP A 1 188 ? -4.946 -14.038 12.649 1.00 90.88 188 ASP A CA 1
ATOM 1528 C C . ASP A 1 188 ? -5.134 -13.132 13.881 1.00 90.88 188 ASP A C 1
ATOM 1530 O O . ASP A 1 188 ? -5.875 -13.471 14.796 1.00 90.88 188 ASP A O 1
ATOM 1534 N N . ILE A 1 189 ? -4.490 -11.960 13.885 1.00 91.50 189 ILE A N 1
ATOM 1535 C CA . ILE A 1 189 ? -4.603 -10.951 14.946 1.00 91.50 189 ILE A CA 1
ATOM 1536 C C . ILE A 1 189 ? -5.784 -10.002 14.694 1.00 91.50 189 ILE A C 1
ATOM 1538 O O . ILE A 1 189 ? -6.530 -9.658 15.603 1.00 91.50 189 ILE A O 1
ATOM 1542 N N . ILE A 1 190 ? -5.933 -9.540 13.454 1.00 93.81 190 ILE A N 1
ATOM 1543 C CA . ILE A 1 190 ? -6.883 -8.487 13.070 1.00 93.81 190 ILE A CA 1
ATOM 1544 C C . ILE A 1 190 ? -8.298 -9.054 12.860 1.00 93.81 190 ILE A C 1
ATOM 1546 O O . ILE A 1 190 ? -9.284 -8.331 12.984 1.00 93.81 190 ILE A O 1
ATOM 1550 N N . GLY A 1 191 ? -8.412 -10.334 12.497 1.00 89.69 191 GLY A N 1
ATOM 1551 C CA . GLY A 1 191 ? -9.664 -11.066 12.284 1.00 89.69 191 GLY A CA 1
ATOM 1552 C C . GLY A 1 191 ? -10.432 -10.708 11.005 1.00 89.69 191 GLY A C 1
ATOM 1553 O O . GLY A 1 191 ? -11.357 -11.422 10.620 1.00 89.69 191 GLY A O 1
ATOM 1554 N N . LYS A 1 192 ? -10.067 -9.618 10.321 1.00 91.06 192 LYS A N 1
ATOM 1555 C CA . LYS A 1 192 ? -10.740 -9.114 9.113 1.00 91.06 192 LYS A CA 1
ATOM 1556 C C . LYS A 1 192 ? -9.718 -8.681 8.051 1.00 91.06 192 LYS A C 1
ATOM 1558 O O . LYS A 1 192 ? -8.636 -8.196 8.397 1.00 91.06 192 LYS A O 1
ATOM 1563 N N . PRO A 1 193 ? -10.024 -8.845 6.749 1.00 91.75 193 PRO A N 1
ATOM 1564 C CA . PRO A 1 193 ? -9.117 -8.435 5.685 1.00 91.75 193 PRO A CA 1
ATOM 1565 C C . PRO A 1 193 ? -9.072 -6.906 5.577 1.00 91.75 193 PRO A C 1
ATOM 1567 O O . PRO A 1 193 ? -10.107 -6.243 5.601 1.00 91.75 193 PRO A O 1
ATOM 1570 N N . ILE A 1 194 ? -7.871 -6.347 5.417 1.00 94.75 194 ILE A N 1
ATOM 1571 C CA . ILE A 1 194 ? -7.683 -4.919 5.142 1.00 94.75 194 ILE A CA 1
ATOM 1572 C C . ILE A 1 194 ? -7.423 -4.757 3.652 1.00 94.75 194 ILE A C 1
ATOM 1574 O O . ILE A 1 194 ? -6.343 -5.093 3.162 1.00 94.75 194 ILE A O 1
ATOM 1578 N N . ILE A 1 195 ? -8.421 -4.262 2.931 1.00 91.19 195 ILE A N 1
ATOM 1579 C CA . ILE A 1 195 ? -8.388 -4.108 1.476 1.00 91.19 195 ILE A CA 1
ATOM 1580 C C . ILE A 1 195 ? -8.256 -2.634 1.086 1.00 91.19 195 ILE A C 1
ATOM 1582 O O . ILE A 1 195 ? -8.532 -1.738 1.880 1.00 91.19 195 ILE A O 1
ATOM 1586 N N . PHE A 1 196 ? -7.839 -2.390 -0.154 1.00 88.50 196 PHE A N 1
ATOM 1587 C CA . PHE A 1 196 ? -7.954 -1.080 -0.790 1.00 88.50 196 PHE A CA 1
ATOM 1588 C C . PHE A 1 196 ? -9.158 -1.083 -1.735 1.00 88.50 196 PHE A C 1
ATOM 1590 O O . PHE A 1 196 ? -9.436 -2.079 -2.410 1.00 88.50 196 PHE A O 1
ATOM 1597 N N . ASN A 1 197 ? -9.868 0.039 -1.785 1.00 82.69 197 ASN A N 1
ATOM 1598 C CA . ASN A 1 197 ? -11.089 0.187 -2.569 1.00 82.69 197 ASN A CA 1
ATOM 1599 C C . ASN A 1 197 ? -10.775 0.546 -4.027 1.00 82.69 197 ASN A C 1
ATOM 1601 O O . ASN A 1 197 ? -11.411 0.020 -4.939 1.00 82.69 197 ASN A O 1
ATOM 1605 N N . HIS A 1 198 ? -9.735 1.358 -4.234 1.00 81.88 198 HIS A N 1
ATOM 1606 C CA . HIS A 1 198 ? -9.385 1.923 -5.536 1.00 81.88 198 HIS A CA 1
ATOM 1607 C C . HIS A 1 198 ? -7.884 1.829 -5.822 1.00 81.88 198 HIS A C 1
ATOM 1609 O O . HIS A 1 198 ? -7.063 1.745 -4.899 1.00 81.88 198 HIS A O 1
ATOM 1615 N N . ILE A 1 199 ? -7.540 1.862 -7.112 1.00 84.00 199 ILE A N 1
ATOM 1616 C CA . ILE A 1 199 ? -6.166 2.019 -7.592 1.00 84.00 199 ILE A CA 1
ATOM 1617 C C . ILE A 1 199 ? -6.086 3.278 -8.456 1.00 84.00 199 ILE A C 1
ATOM 1619 O O . ILE A 1 199 ? -6.805 3.400 -9.441 1.00 84.00 199 ILE A O 1
ATOM 1623 N N . VAL A 1 200 ? -5.171 4.181 -8.13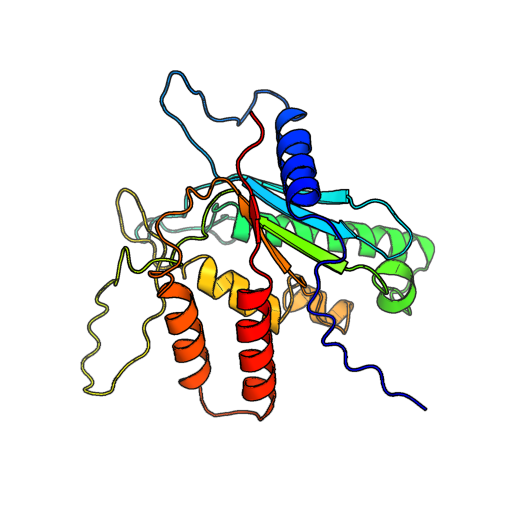1 1.00 81.56 200 VAL A N 1
ATOM 1624 C CA . VAL A 1 200 ? -4.821 5.334 -8.964 1.00 81.56 200 VAL A CA 1
ATOM 1625 C C . VAL A 1 200 ? -3.483 5.049 -9.634 1.00 81.56 200 VAL A C 1
ATOM 1627 O O . VAL A 1 200 ? -2.507 4.715 -8.958 1.00 81.56 200 VAL A O 1
ATOM 1630 N N . ILE A 1 201 ? -3.436 5.166 -10.959 1.00 80.38 201 ILE A N 1
ATOM 1631 C CA . ILE A 1 201 ? -2.207 4.996 -11.734 1.00 80.38 201 ILE A CA 1
ATOM 1632 C C . ILE A 1 201 ? -1.762 6.355 -12.277 1.00 80.38 201 ILE A C 1
ATOM 1634 O O . ILE A 1 201 ? -2.479 6.982 -13.054 1.00 80.38 201 ILE A O 1
ATOM 1638 N N . GLY A 1 202 ? -0.576 6.798 -11.866 1.00 71.19 202 GLY A N 1
ATOM 1639 C CA . GLY A 1 202 ? 0.050 8.028 -12.348 1.00 71.19 202 GLY A CA 1
ATOM 1640 C C . GLY A 1 202 ? 0.720 7.885 -13.713 1.00 71.19 202 GLY A C 1
ATOM 1641 O O . GLY A 1 202 ? 0.962 6.771 -14.188 1.00 71.19 202 GLY A O 1
ATOM 1642 N N . ASN A 1 203 ? 1.041 9.037 -14.309 1.00 63.44 203 ASN A N 1
ATOM 1643 C CA . ASN A 1 203 ? 1.882 9.192 -15.500 1.00 63.44 203 ASN A CA 1
ATOM 1644 C C . ASN A 1 203 ? 1.469 8.294 -16.682 1.00 63.44 203 ASN A C 1
ATOM 1646 O O . ASN A 1 203 ? 2.302 7.623 -17.296 1.00 63.44 203 ASN A O 1
ATOM 1650 N N . CYS A 1 204 ? 0.165 8.227 -16.953 1.00 54.56 204 CYS A N 1
ATOM 1651 C CA . CYS A 1 204 ? -0.379 7.507 -18.099 1.00 54.56 204 CYS A CA 1
ATOM 1652 C C . CYS A 1 204 ? -0.683 8.499 -19.221 1.00 54.56 204 CYS A C 1
ATOM 1654 O O . CYS A 1 204 ? -1.678 9.209 -19.137 1.00 54.56 204 CYS A O 1
ATOM 1656 N N . GLU A 1 205 ? 0.140 8.514 -20.270 1.00 43.19 205 GLU A N 1
ATOM 1657 C CA . GLU A 1 205 ? -0.278 9.065 -21.562 1.00 43.19 205 GLU A CA 1
ATOM 1658 C C . GLU A 1 205 ? -1.438 8.199 -22.088 1.00 43.19 205 GLU A C 1
ATOM 1660 O O . GLU A 1 205 ? -1.412 6.968 -21.980 1.00 43.19 205 GLU A O 1
ATOM 1665 N N . THR A 1 206 ? -2.492 8.842 -22.584 1.00 39.19 206 THR A N 1
ATOM 1666 C CA . THR A 1 206 ? -3.842 8.293 -22.814 1.00 39.19 206 THR A CA 1
ATOM 1667 C C . THR A 1 206 ? -3.961 7.166 -23.849 1.00 39.19 206 THR A C 1
ATOM 1669 O O . THR A 1 206 ? -5.045 6.613 -24.027 1.00 39.19 206 THR A O 1
ATOM 1672 N N . ASP A 1 207 ? -2.872 6.746 -24.489 1.00 34.28 207 ASP A N 1
ATOM 1673 C CA . ASP A 1 207 ? -2.944 6.060 -25.786 1.00 34.28 207 ASP A CA 1
ATOM 1674 C C . ASP A 1 207 ? -2.956 4.521 -25.741 1.00 34.28 207 ASP A C 1
ATOM 1676 O O . ASP A 1 207 ? -2.813 3.880 -26.775 1.00 34.28 207 ASP A O 1
ATOM 1680 N N . ASN A 1 208 ? -3.119 3.871 -24.579 1.00 40.94 208 ASN A N 1
ATOM 1681 C CA . ASN A 1 208 ? -3.037 2.396 -24.505 1.00 40.94 208 ASN A CA 1
ATOM 1682 C C . ASN A 1 208 ? -4.087 1.695 -23.624 1.00 40.94 208 ASN A C 1
ATOM 1684 O O . ASN A 1 208 ? -3.891 0.540 -23.239 1.00 40.94 208 ASN A O 1
ATOM 1688 N N . LEU A 1 209 ? -5.215 2.337 -23.309 1.00 45.91 209 LEU A N 1
ATOM 1689 C CA . LEU A 1 209 ? -6.248 1.716 -22.463 1.00 45.91 209 LEU A CA 1
ATOM 1690 C C . LEU A 1 209 ? -6.925 0.496 -23.111 1.00 45.91 209 LEU A C 1
ATOM 1692 O O . LEU A 1 209 ? -7.297 -0.437 -22.401 1.00 45.91 209 LEU A O 1
ATOM 1696 N N . GLU A 1 210 ? -7.011 0.447 -24.441 1.00 45.38 210 GLU A N 1
ATOM 1697 C CA . GLU A 1 210 ? -7.607 -0.680 -25.175 1.00 45.38 210 GLU A CA 1
ATOM 1698 C C . GLU A 1 210 ? -6.746 -1.962 -25.151 1.00 45.38 210 GLU A C 1
ATOM 1700 O O . GLU A 1 210 ? -7.222 -3.021 -25.543 1.00 45.38 210 GLU A O 1
ATOM 1705 N N . THR A 1 211 ? -5.502 -1.904 -24.648 1.00 48.06 211 THR A N 1
ATOM 1706 C CA . THR A 1 211 ? -4.546 -3.038 -24.637 1.00 48.06 211 THR A CA 1
ATOM 1707 C C . THR A 1 211 ? -4.251 -3.604 -23.239 1.00 48.06 211 THR A C 1
ATOM 1709 O O . THR A 1 211 ? -3.253 -4.301 -23.033 1.00 48.06 211 THR A O 1
ATOM 1712 N N . LEU A 1 212 ? -5.102 -3.307 -22.246 1.00 50.50 212 LEU A N 1
ATOM 1713 C CA . LEU A 1 212 ? -4.996 -3.752 -20.844 1.00 50.50 212 LEU A CA 1
ATOM 1714 C C . LEU A 1 212 ? -5.261 -5.269 -20.647 1.00 50.50 212 LEU A C 1
ATOM 1716 O O . LEU A 1 212 ? -6.007 -5.690 -19.764 1.00 50.50 212 LEU A O 1
ATOM 1720 N N . ASP A 1 213 ? -4.576 -6.120 -21.410 1.00 53.03 213 ASP A N 1
ATOM 1721 C CA . ASP A 1 213 ? -4.705 -7.586 -21.400 1.00 53.03 213 ASP A CA 1
ATOM 1722 C C . ASP A 1 213 ? -4.339 -8.231 -20.049 1.00 53.03 213 ASP A C 1
ATOM 1724 O O . ASP A 1 213 ? -4.762 -9.342 -19.717 1.00 53.03 213 ASP A O 1
ATOM 1728 N N . GLY A 1 214 ? -3.499 -7.571 -19.246 1.00 49.78 214 GLY A N 1
ATOM 1729 C CA . GLY A 1 214 ? -2.943 -8.144 -18.018 1.00 49.78 214 GLY A CA 1
ATOM 1730 C C . GLY A 1 214 ? -3.975 -8.387 -16.923 1.00 49.78 214 GLY A C 1
ATOM 1731 O O . GLY A 1 214 ? -3.791 -9.290 -16.108 1.00 49.78 214 GLY A O 1
ATOM 1732 N N . PHE A 1 215 ? -5.068 -7.623 -16.905 1.00 51.22 215 PHE A N 1
ATOM 1733 C CA . PHE A 1 215 ? -6.150 -7.841 -15.949 1.00 51.22 215 PHE A CA 1
ATOM 1734 C C . PHE A 1 215 ? -7.172 -8.875 -16.424 1.00 51.22 215 PHE A C 1
ATOM 1736 O O . PHE A 1 215 ? -7.759 -9.561 -15.586 1.00 51.22 215 PHE A O 1
ATOM 1743 N N . ASP A 1 216 ? -7.326 -9.069 -17.733 1.00 49.16 216 ASP A N 1
ATOM 1744 C CA . ASP A 1 216 ? -8.083 -10.201 -18.270 1.00 49.16 216 ASP A CA 1
ATOM 1745 C C . ASP A 1 216 ? -7.374 -11.532 -17.975 1.00 49.16 216 ASP A C 1
ATOM 1747 O O . ASP A 1 216 ? -8.018 -12.494 -17.561 1.00 49.16 216 ASP A O 1
ATOM 1751 N N . LEU A 1 217 ? -6.035 -11.557 -17.992 1.00 44.22 217 LEU A N 1
ATOM 1752 C CA . LEU A 1 217 ? -5.242 -12.710 -17.532 1.00 44.22 217 LEU A CA 1
ATOM 1753 C C . LEU A 1 217 ? -5.407 -13.015 -16.031 1.00 44.22 217 LEU A C 1
ATOM 1755 O O . LEU A 1 217 ? -5.332 -14.174 -15.620 1.00 44.22 217 LEU A O 1
ATOM 1759 N N . VAL A 1 218 ? -5.644 -11.996 -15.195 1.00 44.38 218 VAL A N 1
ATOM 1760 C CA . VAL A 1 218 ? -5.959 -12.187 -13.768 1.00 44.38 218 VAL A CA 1
ATOM 1761 C C . VAL A 1 218 ? -7.348 -12.807 -13.593 1.00 44.38 218 VAL A C 1
ATOM 1763 O O . VAL A 1 218 ? -7.502 -13.683 -12.739 1.00 44.38 218 VAL A O 1
ATOM 1766 N N . LYS A 1 219 ? -8.342 -12.391 -14.397 1.00 46.12 219 LYS A N 1
ATOM 1767 C CA . LYS A 1 219 ? -9.684 -13.007 -14.403 1.00 46.12 219 LYS A CA 1
ATOM 1768 C C . LYS A 1 219 ? -9.580 -14.485 -14.746 1.00 46.12 219 LYS A C 1
ATOM 1770 O O . LYS A 1 219 ? -10.108 -15.312 -14.011 1.00 46.12 219 LYS A O 1
ATOM 1775 N N . ASP A 1 220 ? -8.824 -14.800 -15.790 1.00 40.19 220 ASP A N 1
ATOM 1776 C CA . ASP A 1 220 ? -8.527 -16.165 -16.188 1.00 40.19 220 ASP A CA 1
ATOM 1777 C C . ASP A 1 220 ? -7.876 -16.925 -15.018 1.00 40.19 220 ASP A C 1
ATOM 1779 O O . ASP A 1 220 ? -8.424 -17.932 -14.569 1.00 40.19 220 ASP A O 1
ATOM 1783 N N . TYR A 1 221 ? -6.781 -16.428 -14.426 1.00 37.28 221 TYR A N 1
ATOM 1784 C CA . TYR A 1 221 ? -6.008 -17.163 -13.404 1.00 37.28 221 TYR A CA 1
ATOM 1785 C C . TYR A 1 221 ? -6.848 -17.571 -12.191 1.00 37.28 221 TYR A C 1
ATOM 1787 O O . TYR A 1 221 ? -6.697 -18.667 -11.655 1.00 37.28 221 TYR A O 1
ATOM 1795 N N . LEU A 1 222 ? -7.779 -16.712 -11.786 1.00 39.97 222 LEU A N 1
ATOM 1796 C CA . LEU A 1 222 ? -8.668 -16.973 -10.657 1.00 39.97 222 LEU A CA 1
ATOM 1797 C C . LEU A 1 222 ? -9.786 -17.976 -10.975 1.00 39.97 222 LEU A C 1
ATOM 1799 O O . LEU A 1 222 ? -10.408 -18.493 -10.053 1.00 39.97 222 LEU A O 1
ATOM 1803 N N . THR A 1 223 ? -10.029 -18.281 -12.253 1.00 40.81 223 THR A N 1
ATOM 1804 C CA . THR A 1 223 ? -11.027 -19.272 -12.689 1.00 40.81 223 THR A CA 1
ATOM 1805 C C . THR A 1 223 ? -10.472 -20.689 -12.863 1.00 40.81 223 THR A C 1
ATOM 1807 O O . THR A 1 223 ? -11.266 -21.619 -12.942 1.00 40.81 223 THR A O 1
ATOM 1810 N N . THR A 1 224 ? -9.146 -20.902 -12.901 1.00 38.72 224 THR A N 1
ATOM 1811 C CA . THR A 1 224 ? -8.556 -22.247 -13.136 1.00 38.72 224 THR A CA 1
ATOM 1812 C C . THR A 1 224 ? -8.167 -23.015 -11.885 1.00 38.72 224 THR A C 1
ATOM 1814 O O . THR A 1 224 ? -8.058 -24.236 -11.962 1.00 38.72 224 THR A O 1
ATOM 1817 N N . ASP A 1 225 ? -8.000 -22.359 -10.737 1.00 38.75 225 ASP A N 1
ATOM 1818 C CA . ASP A 1 225 ? -7.739 -23.034 -9.452 1.00 38.75 225 ASP A CA 1
ATOM 1819 C C . ASP A 1 225 ? -9.064 -23.481 -8.789 1.00 38.75 225 ASP A C 1
ATOM 1821 O O . ASP A 1 225 ? -9.316 -23.318 -7.593 1.00 38.75 225 ASP A O 1
ATOM 1825 N N . GLN A 1 226 ? -9.975 -23.999 -9.621 1.00 37.84 226 GLN A N 1
ATOM 1826 C CA . GLN A 1 226 ? -11.314 -24.438 -9.249 1.00 37.84 226 GLN A CA 1
ATOM 1827 C C . GLN A 1 226 ? -11.250 -25.786 -8.542 1.00 37.84 226 GLN A C 1
ATOM 1829 O O . GLN A 1 226 ? -11.365 -26.835 -9.174 1.00 37.84 226 GLN A O 1
ATOM 1834 N N . LYS A 1 227 ? -11.164 -25.754 -7.211 1.00 28.20 227 LYS A N 1
ATOM 1835 C CA . LYS A 1 227 ? -11.864 -26.757 -6.400 1.00 28.20 227 LYS A CA 1
ATOM 1836 C C . LYS A 1 227 ? -12.609 -26.236 -5.182 1.00 28.20 227 LYS A C 1
ATOM 1838 O O . LYS A 1 227 ? -13.300 -27.041 -4.576 1.00 28.20 227 LYS A O 1
ATOM 1843 N N . GLU A 1 228 ? -12.610 -24.937 -4.875 1.00 31.97 228 GLU A N 1
ATOM 1844 C CA . GLU A 1 228 ? -13.432 -24.464 -3.759 1.00 31.97 228 GLU A CA 1
ATOM 1845 C C . GLU A 1 228 ? -13.989 -23.029 -3.896 1.00 31.97 228 GLU A C 1
ATOM 1847 O O . GLU A 1 228 ? -13.271 -22.051 -4.088 1.00 31.97 228 GLU A O 1
ATOM 1852 N N . TYR A 1 229 ? -15.308 -22.960 -3.688 1.00 29.55 229 TYR A N 1
ATOM 1853 C CA . TYR A 1 229 ? -16.147 -21.838 -3.256 1.00 29.55 229 TYR A CA 1
ATOM 1854 C C . TYR A 1 229 ? -16.718 -20.819 -4.255 1.00 29.55 229 TYR A C 1
ATOM 1856 O O . TYR A 1 229 ? -16.038 -20.025 -4.901 1.00 29.55 229 TYR A O 1
ATOM 1864 N N . SER A 1 230 ? -18.038 -20.680 -4.114 1.00 30.88 230 SER A N 1
ATOM 1865 C CA . SER A 1 230 ? -18.936 -19.565 -4.450 1.00 30.88 230 SER A CA 1
ATOM 1866 C C . SER A 1 230 ? -18.404 -18.161 -4.082 1.00 30.88 230 SER A C 1
ATOM 1868 O O . SER A 1 230 ? -18.872 -17.167 -4.626 1.00 30.88 230 SER A O 1
ATOM 1870 N N . LYS A 1 231 ? -17.382 -18.059 -3.214 1.00 34.91 231 LYS A N 1
ATOM 1871 C CA . LYS A 1 231 ? -16.634 -16.823 -2.903 1.00 34.91 231 LYS A CA 1
ATOM 1872 C C . LYS A 1 231 ? -15.832 -16.285 -4.100 1.00 34.91 231 LYS A C 1
ATOM 1874 O O . LYS A 1 231 ? -15.649 -15.078 -4.205 1.00 34.91 231 LYS A O 1
ATOM 1879 N N . VAL A 1 232 ? -15.387 -17.144 -5.025 1.00 33.09 232 VAL A N 1
ATOM 1880 C CA . VAL A 1 232 ? -14.615 -16.737 -6.218 1.00 33.09 232 VAL A CA 1
ATOM 1881 C C . VAL A 1 232 ? -15.451 -15.885 -7.181 1.00 33.09 232 VAL A C 1
ATOM 1883 O O . VAL A 1 232 ? -14.916 -14.963 -7.790 1.00 33.09 232 VAL A O 1
ATOM 1886 N N . ALA A 1 233 ? -16.765 -16.119 -7.272 1.00 29.16 233 ALA A N 1
ATOM 1887 C CA . ALA A 1 233 ? -17.661 -15.311 -8.102 1.00 29.16 233 ALA A CA 1
ATOM 1888 C C . ALA A 1 233 ? -17.767 -13.861 -7.593 1.00 29.16 233 ALA A C 1
ATOM 1890 O O . ALA A 1 233 ? -17.604 -12.927 -8.378 1.00 29.16 233 ALA A O 1
ATOM 1891 N N . ASN A 1 234 ? -17.922 -13.670 -6.278 1.00 30.59 234 ASN A N 1
ATOM 1892 C CA . ASN A 1 234 ? -17.908 -12.343 -5.651 1.00 30.59 234 ASN A CA 1
ATOM 1893 C C . ASN A 1 234 ? -16.531 -11.670 -5.786 1.00 30.59 234 ASN A C 1
ATOM 1895 O O . ASN A 1 234 ? -16.454 -10.497 -6.130 1.00 30.59 234 ASN A O 1
ATOM 1899 N N . ASN A 1 235 ? -15.438 -12.432 -5.664 1.00 34.69 235 ASN A N 1
ATOM 1900 C CA . ASN A 1 235 ? -14.074 -11.925 -5.862 1.00 34.69 235 ASN A CA 1
ATOM 1901 C C . ASN A 1 235 ? -13.782 -11.500 -7.319 1.00 34.69 235 ASN A C 1
ATOM 1903 O O . ASN A 1 235 ? -13.023 -10.561 -7.563 1.00 34.69 235 ASN A O 1
ATOM 1907 N N . LEU A 1 236 ? -14.369 -12.183 -8.309 1.00 35.22 236 LEU A N 1
ATOM 1908 C CA . LEU A 1 236 ? -14.288 -11.800 -9.725 1.00 35.22 236 LEU A CA 1
ATOM 1909 C C . LEU A 1 236 ? -15.097 -10.529 -10.007 1.00 35.22 236 LEU A C 1
ATOM 1911 O O . LEU A 1 236 ? -14.663 -9.699 -10.808 1.00 35.22 236 LEU A O 1
ATOM 1915 N N . ILE A 1 237 ? -16.245 -10.362 -9.342 1.00 37.44 237 ILE A N 1
ATOM 1916 C CA . ILE A 1 237 ? -17.022 -9.116 -9.349 1.00 37.44 237 ILE A CA 1
ATOM 1917 C C . ILE A 1 237 ? -16.198 -7.992 -8.709 1.00 37.44 237 ILE A C 1
ATOM 1919 O O . ILE A 1 237 ? -16.080 -6.929 -9.309 1.00 37.44 237 ILE A O 1
ATOM 1923 N N . ASP A 1 238 ? -15.525 -8.246 -7.586 1.00 42.69 238 ASP A N 1
ATOM 1924 C CA . ASP A 1 238 ? -14.636 -7.287 -6.922 1.00 42.69 238 ASP A CA 1
ATOM 1925 C C . ASP A 1 238 ? -13.456 -6.852 -7.786 1.00 42.69 238 ASP A C 1
ATOM 1927 O O . ASP A 1 238 ? -13.102 -5.676 -7.791 1.00 42.69 238 ASP A O 1
ATOM 1931 N N . ILE A 1 239 ? -12.852 -7.766 -8.548 1.00 46.59 239 ILE A N 1
ATOM 1932 C CA . ILE A 1 239 ? -11.782 -7.415 -9.488 1.00 46.59 239 ILE A CA 1
ATOM 1933 C C . ILE A 1 239 ? -12.340 -6.639 -10.674 1.00 46.59 239 ILE A C 1
ATOM 1935 O O . ILE A 1 239 ? -11.753 -5.633 -11.052 1.00 46.59 239 ILE A O 1
ATOM 1939 N N . LYS A 1 240 ? -13.481 -7.040 -11.249 1.00 47.19 240 LYS A N 1
ATOM 1940 C CA . LYS A 1 240 ? -14.141 -6.256 -12.308 1.00 47.19 240 LYS A CA 1
ATOM 1941 C C . LYS A 1 240 ? -14.502 -4.850 -11.819 1.00 47.19 240 LYS A C 1
ATOM 1943 O O . LYS A 1 240 ? -14.303 -3.893 -12.560 1.00 47.19 240 LYS A O 1
ATOM 1948 N N . ASN A 1 241 ? -14.972 -4.720 -10.582 1.00 47.66 241 ASN A N 1
ATOM 1949 C CA . ASN A 1 241 ? -15.237 -3.436 -9.942 1.00 47.66 241 ASN A CA 1
ATOM 1950 C C . ASN A 1 241 ? -13.933 -2.670 -9.705 1.00 47.66 241 ASN A C 1
ATOM 1952 O O . ASN A 1 241 ? -13.858 -1.500 -10.053 1.00 47.66 241 ASN A O 1
ATOM 1956 N N . LEU A 1 242 ? -12.862 -3.331 -9.253 1.00 52.34 242 LEU A N 1
ATOM 1957 C CA . LEU A 1 242 ? -11.541 -2.720 -9.116 1.00 52.34 242 LEU A CA 1
ATOM 1958 C C . LEU A 1 242 ? -11.032 -2.137 -10.441 1.00 52.34 242 LEU A C 1
ATOM 1960 O O . LEU A 1 242 ? -10.525 -1.021 -10.444 1.00 52.34 242 LEU A O 1
ATOM 1964 N N . LEU A 1 243 ? -11.200 -2.837 -11.567 1.00 56.00 243 LEU A N 1
ATOM 1965 C CA . LEU A 1 243 ? -10.837 -2.298 -12.885 1.00 56.00 243 LEU A CA 1
ATOM 1966 C C . LEU A 1 243 ? -11.612 -1.024 -13.206 1.00 56.00 243 LEU A C 1
ATOM 1968 O O . LEU A 1 243 ? -11.022 -0.054 -13.667 1.00 56.00 243 LEU A O 1
ATOM 1972 N N . LYS A 1 244 ? -12.910 -0.998 -12.884 1.00 51.09 244 LYS A N 1
ATOM 1973 C CA . LYS A 1 244 ? -13.742 0.206 -13.016 1.00 51.09 244 LYS A CA 1
ATOM 1974 C C . LYS A 1 244 ? -13.324 1.324 -12.064 1.00 51.09 244 LYS A C 1
ATOM 1976 O O . LYS A 1 244 ? -13.670 2.470 -12.321 1.00 51.09 244 LYS A O 1
ATOM 1981 N N . THR A 1 245 ? -12.607 1.017 -10.983 1.00 50.66 245 THR A N 1
ATOM 1982 C CA . THR A 1 245 ? -12.054 2.013 -10.053 1.00 50.66 245 THR A CA 1
ATOM 1983 C C . THR A 1 245 ? -10.665 2.514 -10.430 1.00 50.66 245 THR A C 1
ATOM 1985 O O . THR A 1 245 ? -10.155 3.397 -9.740 1.00 50.66 245 THR A O 1
ATOM 1988 N N . ILE A 1 246 ? -10.041 1.973 -11.485 1.00 56.53 246 ILE A N 1
ATOM 1989 C CA . ILE A 1 246 ? -8.766 2.502 -11.963 1.00 56.53 246 ILE A CA 1
ATOM 1990 C C . ILE A 1 246 ? -9.010 3.927 -12.457 1.00 56.53 246 ILE A C 1
ATOM 1992 O O . ILE A 1 246 ? -9.924 4.194 -13.242 1.00 56.53 246 ILE A O 1
ATOM 1996 N N . ARG A 1 247 ? -8.226 4.861 -11.926 1.00 59.22 247 ARG A N 1
ATOM 1997 C CA . ARG A 1 247 ? -8.256 6.270 -12.312 1.00 59.22 247 ARG A CA 1
ATOM 1998 C C . ARG A 1 247 ? -6.853 6.687 -12.721 1.00 59.22 247 ARG A C 1
ATOM 2000 O O . ARG A 1 247 ? -5.881 6.318 -12.059 1.00 59.22 247 ARG A O 1
ATOM 2007 N N . HIS A 1 248 ? -6.774 7.422 -13.819 1.00 56.12 248 HIS A N 1
ATOM 2008 C CA . HIS A 1 248 ? -5.524 7.890 -14.395 1.00 56.12 248 HIS A CA 1
ATOM 2009 C C . HIS A 1 248 ? -5.360 9.371 -14.120 1.00 56.12 248 HIS A C 1
ATOM 2011 O O . HIS A 1 248 ? -6.333 10.121 -14.130 1.00 56.12 248 HIS A O 1
ATOM 2017 N N . VAL A 1 249 ? -4.123 9.750 -13.848 1.00 55.25 249 VAL A N 1
ATOM 2018 C CA . VAL A 1 249 ? -3.739 11.109 -13.489 1.00 55.25 249 VAL A CA 1
ATOM 2019 C C . VAL A 1 249 ? -2.422 11.421 -14.177 1.00 55.25 249 VAL A C 1
ATOM 2021 O O . VAL A 1 249 ? -1.484 10.612 -14.151 1.00 55.25 249 VAL A O 1
ATOM 2024 N N . GLU A 1 250 ? -2.362 12.579 -14.819 1.00 53.16 250 GLU A N 1
ATOM 2025 C CA . GLU A 1 250 ? -1.108 13.110 -15.336 1.00 53.16 250 GLU A CA 1
ATOM 2026 C C . GLU A 1 250 ? -0.197 13.479 -14.160 1.00 53.16 250 GLU A C 1
ATOM 2028 O O . GLU A 1 250 ? -0.661 13.787 -13.057 1.00 53.16 250 GLU A O 1
ATOM 2033 N N . ALA A 1 251 ? 1.117 13.380 -14.359 1.00 46.81 251 ALA A N 1
ATOM 2034 C CA . ALA A 1 251 ? 2.041 13.852 -13.341 1.00 46.81 251 ALA A CA 1
ATOM 2035 C C . ALA A 1 251 ? 1.897 15.383 -13.223 1.00 46.81 251 ALA A C 1
ATOM 2037 O O . ALA A 1 251 ? 1.882 16.054 -14.256 1.00 46.81 251 ALA A O 1
ATOM 2038 N N . PRO A 1 252 ? 1.791 15.947 -12.007 1.00 45.91 252 PRO A N 1
ATOM 2039 C CA . PRO A 1 252 ? 1.810 17.395 -11.845 1.00 45.91 252 PRO A CA 1
ATOM 2040 C C . PRO A 1 252 ? 3.129 17.956 -12.399 1.00 45.91 252 PRO A C 1
ATOM 2042 O O . PRO A 1 252 ? 4.194 17.383 -12.153 1.00 45.91 252 PRO A O 1
ATOM 2045 N N . SER A 1 253 ? 3.018 19.040 -13.174 1.00 36.94 253 SER A N 1
ATOM 2046 C CA . SER A 1 253 ? 4.122 19.762 -13.828 1.00 36.94 253 SER A CA 1
ATOM 2047 C C . SER A 1 253 ? 5.138 20.328 -12.844 1.00 36.94 253 SER A C 1
ATOM 2049 O O . SER A 1 253 ? 4.675 20.928 -11.846 1.00 36.94 253 SER A O 1
#

Radius of gyration: 19.16 Å; chains: 1; bounding box: 57×51×53 Å

Sequence (253 aa):
MVDNDPTDNDLRIDPNVIASLCYDSYNRLGKSGKPNPRKNEYTVIAGLVEYREKTSPKVVCLTTGTKCFPNNVPYRHEDIVDCHAEPLLKRAFKCYLIEMINDWFDTNKNLDQFYDKVLSGRHYCLFVSQFPCGSFSRWKGDYQNNSKNKRIRVNRKPGRGEFCPKAACVHKIAKWRIFGLQGSRLFDIIGKPIIFNHIVIGNCETDNLETLDGFDLVKDYLTTDQKEYSKVANNLIDIKNLLKTIRHVEAPS

pLDDT: mean 73.44, std 21.97, range [26.86, 98.25]

Foldseek 3Di:
DDDDDPLPLDDPDPLQLVQCQQVVVVVPDDPPPAADVVVVDDKKKKWKWKDFPPDDIHTLFIAIFDDAAFPPDDDDPPDDRDRHNLVVRLVSVLVSVVVLQVVVCVVPVDLPCSCVPPVPRIAIEMEMQADWFLQFPPDDDDPDDPDPDPDQGFDAGDDPDHGRPDGTSLLVLLVCQLQNSNDDVVCVRNVDHHHHSEYEYHADDPPCPVRRVSLVSSLVVLVPVPDDDPSSVVSSVSSVSRVVRYHYDYNDD